Protein AF-0000000077182731 (afdb_homodimer)

Foldseek 3Di:
DPPPPPPPPPPPPPPPPPCPVPVPFAAQAKKKKFFKAWPDDAQVVLPWDADPPRHTIAIGGQQLHGDDDNGQAPADDPPRRTPGVVHGDHHHHNVNVCVVVVVGHIGTDDMDMPPD/DPPPPPPPPPPPPPPPPPCPVPVPFAAQAKKKKFQKAWPDDAQVVLPWDADPPRHTIAIGGQQLHGDDDNGQAPADDPPRRTPGVVHGDHHHHNVNVCVVVVVGHIGTDDMDMPPD

InterPro domains:
  IPR025061 Diedel [PF13164] (27-101)

Radius of gyration: 28.71 Å; Cα contacts (8 Å, |Δi|>4): 460; chains: 2; bounding box: 53×131×78 Å

Organism: Drosophila simulans (NCBI:txid7240)

Solvent-accessible surface area (backbone atoms only — not comparable to full-atom values): 12989 Å² total; per-residue (Å²): 135,83,73,77,76,75,74,72,73,72,72,70,67,72,72,70,72,65,73,65,64,72,72,66,68,55,58,19,62,57,34,35,37,37,32,22,41,62,74,42,84,59,39,63,79,73,54,26,35,80,35,82,92,66,39,24,27,26,21,22,21,31,55,27,42,64,41,28,46,91,41,32,33,66,32,70,46,45,96,80,25,24,60,20,45,88,34,53,49,61,66,56,25,7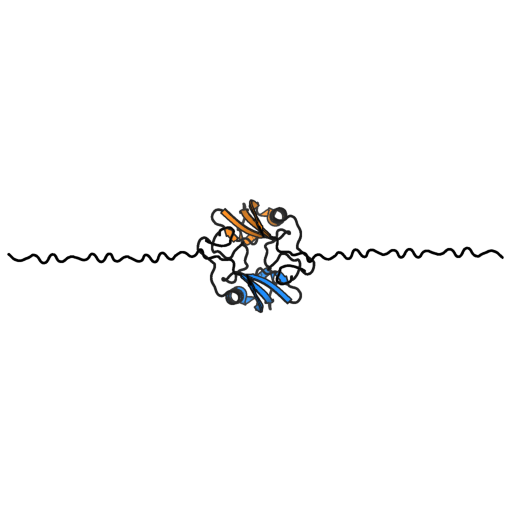3,58,32,30,40,63,76,40,51,90,26,50,63,43,82,73,45,78,43,64,33,73,119,132,84,74,76,76,73,74,75,74,70,73,70,68,73,71,68,71,66,73,65,66,73,70,67,70,55,58,19,61,58,34,35,38,37,33,23,38,62,74,43,86,57,41,64,81,74,56,26,37,78,34,84,91,67,38,25,25,26,21,21,22,30,56,28,43,64,41,29,46,90,40,32,35,66,33,68,47,45,98,80,24,24,60,18,44,88,35,53,49,63,66,59,26,72,56,34,30,42,63,78,41,51,89,27,51,62,43,82,73,45,80,42,65,33,72,120

pLDDT: mean 84.73, std 20.17, range [36.88, 98.88]

Structure (mmCIF, N/CA/C/O backbone):
data_AF-0000000077182731-model_v1
#
loop_
_entity.id
_entity.type
_entity.pdbx_description
1 polymer GD21438
#
loop_
_atom_site.group_PDB
_atom_site.id
_atom_site.type_symbol
_atom_site.label_atom_id
_atom_site.label_alt_id
_atom_site.label_comp_id
_atom_site.label_asym_id
_atom_site.label_entity_id
_atom_site.label_seq_id
_atom_site.pdbx_PDB_ins_code
_atom_site.Cartn_x
_atom_site.Cartn_y
_atom_site.Cartn_z
_atom_site.occupancy
_atom_site.B_iso_or_equiv
_atom_site.auth_seq_id
_atom_site.auth_comp_id
_atom_site.auth_asym_id
_atom_site.auth_atom_id
_atom_site.pdbx_PDB_model_num
ATOM 1 N N . MET A 1 1 ? 34.125 -77.125 -9.688 1 36.88 1 MET A N 1
ATOM 2 C CA . MET A 1 1 ? 32.938 -76.438 -9.148 1 36.88 1 MET A CA 1
ATOM 3 C C . MET A 1 1 ? 33.219 -74.938 -9.062 1 36.88 1 MET A C 1
ATOM 5 O O . MET A 1 1 ? 34.094 -74.5 -8.32 1 36.88 1 MET A O 1
ATOM 9 N N . ALA A 1 2 ? 33.188 -74.25 -10.234 1 48.12 2 ALA A N 1
ATOM 10 C CA . ALA A 1 2 ? 33.312 -72.812 -10.461 1 48.12 2 ALA A CA 1
ATOM 11 C C . ALA A 1 2 ? 32.344 -72 -9.586 1 48.12 2 ALA A C 1
ATOM 13 O O . ALA A 1 2 ? 31.156 -72.312 -9.547 1 48.12 2 ALA A O 1
ATOM 14 N N . SER A 1 3 ? 32.781 -71.625 -8.406 1 49.94 3 SER A N 1
ATOM 15 C CA . SER A 1 3 ? 32.062 -70.75 -7.48 1 49.94 3 SER A CA 1
ATOM 16 C C . SER A 1 3 ? 31.531 -69.5 -8.172 1 49.94 3 SER A C 1
ATOM 18 O O . SER A 1 3 ? 32.312 -68.812 -8.805 1 49.94 3 SER A O 1
ATOM 20 N N . PRO A 1 4 ? 30.234 -69.562 -8.625 1 50.47 4 PRO A N 1
ATOM 21 C CA . PRO A 1 4 ? 29.688 -68.312 -9.188 1 50.47 4 PRO A CA 1
ATOM 22 C C . PRO A 1 4 ? 29.891 -67.125 -8.273 1 50.47 4 PRO A C 1
ATOM 24 O O . PRO A 1 4 ? 29.719 -67.25 -7.055 1 50.47 4 PRO A O 1
ATOM 27 N N . VAL A 1 5 ? 30.969 -66.312 -8.492 1 50.72 5 VAL A N 1
ATOM 28 C CA . VAL A 1 5 ? 31.078 -65 -7.914 1 50.72 5 VAL A CA 1
ATOM 29 C C . VAL A 1 5 ? 29.75 -64.25 -8.008 1 50.72 5 VAL A C 1
ATOM 31 O O . VAL A 1 5 ? 29.25 -64 -9.109 1 50.72 5 VAL A O 1
ATOM 34 N N . VAL A 1 6 ? 28.812 -64.562 -7.141 1 50.22 6 VAL A N 1
ATOM 35 C CA . VAL A 1 6 ? 27.625 -63.75 -6.934 1 50.22 6 VAL A CA 1
ATOM 36 C C . VAL A 1 6 ? 28.031 -62.281 -6.918 1 50.22 6 VAL A C 1
ATOM 38 O O . VAL A 1 6 ? 28.766 -61.812 -6.035 1 50.22 6 VAL A O 1
ATOM 41 N N . SER A 1 7 ? 28.312 -61.688 -8.07 1 46.91 7 SER A N 1
ATOM 42 C CA . SER A 1 7 ? 28.375 -60.219 -8.156 1 46.91 7 SER A CA 1
ATOM 43 C C . SER A 1 7 ? 27.25 -59.562 -7.359 1 46.91 7 SER A C 1
ATOM 45 O O . SER A 1 7 ? 26.062 -59.75 -7.672 1 46.91 7 SER A O 1
ATOM 47 N N . SER A 1 8 ? 27.406 -59.531 -6.02 1 46.03 8 SER A N 1
ATOM 48 C CA . SER A 1 8 ? 26.531 -58.688 -5.211 1 46.03 8 SER A CA 1
ATOM 49 C C . SER A 1 8 ? 26.344 -57.312 -5.859 1 46.03 8 SER A C 1
ATOM 51 O O . SER A 1 8 ? 27.297 -56.531 -5.93 1 46.03 8 SER A O 1
ATOM 53 N N . LEU A 1 9 ? 25.625 -57.25 -6.93 1 45.59 9 LEU A N 1
ATOM 54 C CA . LEU A 1 9 ? 25.141 -55.938 -7.355 1 45.59 9 LEU A CA 1
ATOM 55 C C . LEU A 1 9 ? 24.672 -55.125 -6.156 1 45.59 9 LEU A C 1
ATOM 57 O O . LEU A 1 9 ? 23.656 -55.469 -5.523 1 45.59 9 LEU A O 1
ATOM 61 N N . LEU A 1 10 ? 25.609 -54.656 -5.355 1 44.69 10 LEU A N 1
ATOM 62 C CA . LEU A 1 10 ? 25.25 -53.594 -4.418 1 44.69 10 LEU A CA 1
ATOM 63 C C . LEU A 1 10 ? 24.391 -52.531 -5.102 1 44.69 10 LEU A C 1
ATOM 65 O O . LEU A 1 10 ? 24.859 -51.844 -6 1 44.69 10 LEU A O 1
ATOM 69 N N . LEU A 1 11 ? 23.156 -52.844 -5.297 1 44.88 11 LEU A N 1
ATOM 70 C CA . LEU A 1 11 ? 22.219 -51.781 -5.602 1 44.88 11 LEU A CA 1
ATOM 71 C C . LEU A 1 11 ? 22.484 -50.531 -4.73 1 44.88 11 LEU A C 1
ATOM 73 O O . LEU A 1 11 ? 22.234 -50.562 -3.525 1 44.88 11 LEU A O 1
ATOM 77 N N . VAL A 1 12 ? 23.656 -49.938 -4.93 1 45 12 VAL A N 1
ATOM 78 C CA . VAL A 1 12 ? 23.75 -48.594 -4.383 1 45 12 VAL A CA 1
ATOM 79 C C . VAL A 1 12 ? 22.438 -47.844 -4.629 1 45 12 VAL A C 1
ATOM 81 O O . VAL A 1 12 ? 22.078 -47.562 -5.777 1 45 12 VAL A O 1
ATOM 84 N N . GLY A 1 13 ? 21.422 -48.188 -3.902 1 44.12 13 GLY A N 1
ATOM 85 C CA . GLY A 1 13 ? 20.312 -47.25 -3.893 1 44.12 13 GLY A CA 1
ATOM 86 C C . GLY A 1 13 ? 20.766 -45.812 -3.936 1 44.12 13 GLY A C 1
ATOM 87 O O . GLY A 1 13 ? 21.5 -45.344 -3.053 1 44.12 13 GLY A O 1
ATOM 88 N N . ILE A 1 14 ? 21.141 -45.312 -5.043 1 46.5 14 ILE A N 1
ATOM 89 C CA . ILE A 1 14 ? 21.203 -43.875 -5.168 1 46.5 14 ILE A CA 1
ATOM 90 C C . ILE A 1 14 ? 20.109 -43.219 -4.328 1 46.5 14 ILE A C 1
ATOM 92 O O . ILE A 1 14 ? 18.922 -43.375 -4.625 1 46.5 14 ILE A O 1
ATOM 96 N N . PHE A 1 15 ? 20.234 -43.281 -2.984 1 46.94 15 PHE A N 1
ATOM 97 C CA . PHE A 1 15 ? 19.453 -42.312 -2.234 1 46.94 15 PHE A CA 1
ATOM 98 C C . PHE A 1 15 ? 19.359 -41 -2.996 1 46.94 15 PHE A C 1
ATOM 100 O O . PHE A 1 15 ? 20.344 -40.25 -3.074 1 46.94 15 PHE A O 1
ATOM 107 N N . SER A 1 16 ? 18.734 -40.969 -4.105 1 46.75 16 SER A N 1
ATOM 108 C CA . SER A 1 16 ? 18.312 -39.656 -4.562 1 46.75 16 SER A CA 1
ATOM 109 C C . SER A 1 16 ? 17.984 -38.75 -3.387 1 46.75 16 SER A C 1
ATOM 111 O O . SER A 1 16 ? 16.984 -38.938 -2.701 1 46.75 16 SER A O 1
ATOM 113 N N . LEU A 1 17 ? 18.922 -38.312 -2.6 1 44.94 17 LEU A N 1
ATOM 114 C CA . LEU A 1 17 ? 18.672 -37.125 -1.812 1 44.94 17 LEU A CA 1
ATOM 115 C C . LEU A 1 17 ? 17.703 -36.188 -2.529 1 44.94 17 LEU A C 1
ATOM 117 O O . LEU A 1 17 ? 18.094 -35.469 -3.467 1 44.94 17 LEU A O 1
ATOM 121 N N . ALA A 1 18 ? 16.531 -36.688 -2.844 1 46.25 18 ALA A N 1
ATOM 122 C CA . ALA A 1 18 ? 15.547 -35.656 -3.094 1 46.25 18 ALA A CA 1
ATOM 123 C C . ALA A 1 18 ? 15.82 -34.406 -2.244 1 46.25 18 ALA A C 1
ATOM 125 O O . ALA A 1 18 ? 15.844 -34.5 -1.014 1 46.25 18 ALA A O 1
ATOM 126 N N . PHE A 1 19 ? 16.75 -33.562 -2.652 1 45.12 19 PHE A N 1
ATOM 127 C CA . PHE A 1 19 ? 16.703 -32.219 -2.113 1 45.12 19 PHE A CA 1
ATOM 128 C C . PHE A 1 19 ? 15.297 -31.844 -1.683 1 45.12 19 PHE A C 1
ATOM 130 O O . PHE A 1 19 ? 14.484 -31.406 -2.506 1 45.12 19 PHE A O 1
ATOM 137 N N . VAL A 1 20 ? 14.742 -32.625 -0.767 1 46.47 20 VAL A N 1
ATOM 138 C CA . VAL A 1 20 ? 13.664 -31.938 -0.079 1 46.47 20 VAL A CA 1
ATOM 139 C C . VAL A 1 20 ? 14.055 -30.469 0.11 1 46.47 20 VAL A C 1
ATOM 141 O O . VAL A 1 20 ? 14.922 -30.141 0.924 1 46.47 20 VAL A O 1
ATOM 144 N N . GLN A 1 21 ? 14.195 -29.641 -0.886 1 45.34 21 GLN A N 1
ATOM 145 C CA . GLN A 1 21 ? 14.086 -28.219 -0.554 1 45.34 21 GLN A CA 1
ATOM 146 C C . GLN A 1 21 ? 13.234 -28.016 0.694 1 45.34 21 GLN A C 1
ATOM 148 O O . GLN A 1 21 ? 12.023 -28.281 0.678 1 45.34 21 GLN A O 1
ATOM 153 N N . VAL A 1 22 ? 13.648 -28.484 1.834 1 48.19 22 VAL A N 1
ATOM 154 C CA . VAL A 1 22 ? 12.961 -27.922 2.99 1 48.19 22 VAL A CA 1
ATOM 155 C C . VAL A 1 22 ? 12.367 -26.562 2.629 1 48.19 22 VAL A C 1
ATOM 157 O O . VAL A 1 22 ? 13.102 -25.609 2.365 1 48.19 22 VAL A O 1
ATOM 160 N N . ALA A 1 23 ? 11.352 -26.547 1.811 1 51.81 23 ALA A N 1
ATOM 161 C CA . ALA A 1 23 ? 10.586 -25.344 1.488 1 51.81 23 ALA A CA 1
ATOM 162 C C . ALA A 1 23 ? 10.477 -24.422 2.701 1 51.81 23 ALA A C 1
ATOM 164 O O . ALA A 1 23 ? 9.664 -24.672 3.596 1 51.81 23 ALA A O 1
ATOM 165 N N . ARG A 1 24 ? 11.656 -24.125 3.457 1 55.72 24 ARG A N 1
ATOM 166 C CA . ARG A 1 24 ? 11.531 -23.062 4.453 1 55.72 24 ARG A CA 1
ATOM 167 C C . ARG A 1 24 ? 10.469 -22.047 4.043 1 55.72 24 ARG A C 1
ATOM 169 O O . ARG A 1 24 ? 10.438 -21.609 2.896 1 55.72 24 ARG A O 1
ATOM 176 N N . ALA A 1 25 ? 9.336 -22.062 4.695 1 73 25 ALA A N 1
ATOM 177 C CA . ALA A 1 25 ? 8.18 -21.219 4.422 1 73 25 ALA A CA 1
ATOM 178 C C . ALA A 1 25 ? 8.602 -19.75 4.246 1 73 25 ALA A C 1
ATOM 180 O O . ALA A 1 25 ? 8.992 -19.094 5.215 1 73 25 ALA A O 1
ATOM 181 N N . GLU A 1 26 ? 9.109 -19.391 3.096 1 89.56 26 GLU A N 1
ATOM 182 C CA . GLU A 1 26 ? 9.523 -18.016 2.783 1 89.56 26 GLU A CA 1
ATOM 183 C C . GLU A 1 26 ? 8.406 -17.031 3.09 1 89.56 26 GLU A C 1
ATOM 185 O O . GLU A 1 26 ? 7.246 -17.266 2.764 1 89.56 26 GLU A O 1
ATOM 190 N N . CYS A 1 27 ? 8.758 -16.047 3.975 1 96 27 CYS A N 1
ATOM 191 C CA . CYS A 1 27 ? 7.793 -14.984 4.258 1 96 27 CYS A CA 1
ATOM 192 C C . CYS A 1 27 ? 8.086 -13.75 3.416 1 96 27 CYS A C 1
ATOM 194 O O . CYS A 1 27 ? 9.242 -13.352 3.264 1 96 27 CYS A O 1
ATOM 196 N N . CYS A 1 28 ? 7.145 -13.188 2.826 1 96.88 28 CYS A N 1
ATOM 197 C CA . CYS A 1 28 ? 7.258 -12.055 1.909 1 96.88 28 CYS A CA 1
ATOM 198 C C . CYS A 1 28 ? 6.84 -10.758 2.592 1 96.88 28 CYS A C 1
ATOM 200 O O . CYS A 1 28 ? 6.023 -10.008 2.057 1 96.88 28 CYS A O 1
ATOM 202 N N . THR A 1 29 ? 7.469 -10.438 3.752 1 95.38 29 THR A N 1
ATOM 203 C CA . THR A 1 29 ? 7.012 -9.328 4.59 1 95.38 29 THR A CA 1
ATOM 204 C C . THR A 1 29 ? 7.875 -8.094 4.371 1 95.38 29 THR A C 1
ATOM 206 O O . THR A 1 29 ? 7.523 -7 4.816 1 95.38 29 THR A O 1
ATOM 209 N N . SER A 1 30 ? 9.023 -8.305 3.605 1 95.81 30 SER A N 1
ATOM 210 C CA . SER A 1 30 ? 9.93 -7.172 3.412 1 95.81 30 SER A CA 1
ATOM 211 C C . SER A 1 30 ? 9.336 -6.156 2.438 1 95.81 30 SER A C 1
ATOM 213 O O . SER A 1 30 ? 8.703 -6.535 1.448 1 95.81 30 SER A O 1
ATOM 215 N N . ARG A 1 31 ? 9.602 -4.902 2.711 1 97.25 31 ARG A N 1
ATOM 216 C CA . ARG A 1 31 ? 9.211 -3.791 1.852 1 97.25 31 ARG A CA 1
ATOM 217 C C . ARG A 1 31 ? 10.133 -2.594 2.045 1 97.25 31 ARG A C 1
ATOM 219 O O . ARG A 1 31 ? 10.914 -2.551 3 1 97.25 31 ARG A O 1
ATOM 226 N N . GLU A 1 32 ? 10.141 -1.705 1.138 1 97.88 32 GLU A N 1
ATOM 227 C CA . GLU A 1 32 ? 10.883 -0.458 1.252 1 97.88 32 GLU A CA 1
ATOM 228 C C . GLU A 1 32 ? 9.961 0.751 1.179 1 97.88 32 GLU A C 1
ATOM 230 O O . GLU A 1 32 ? 9.102 0.832 0.296 1 97.88 32 GLU A O 1
ATOM 235 N N . LEU A 1 33 ? 10.172 1.608 2.135 1 97 33 LEU A N 1
ATOM 236 C CA . LEU A 1 33 ? 9.57 2.936 2.051 1 97 33 LEU A CA 1
ATOM 237 C C . LEU A 1 33 ? 10.508 3.912 1.348 1 97 33 LEU A C 1
ATOM 239 O O . LEU A 1 33 ? 11.633 4.125 1.793 1 97 33 LEU A O 1
ATOM 243 N N . LEU A 1 34 ? 10 4.488 0.289 1 97.69 34 LEU A N 1
ATOM 244 C CA . LEU A 1 34 ? 10.812 5.43 -0.476 1 97.69 34 LEU A CA 1
ATOM 245 C C . LEU A 1 34 ? 10.328 6.859 -0.272 1 97.69 34 LEU A C 1
ATOM 247 O O . LEU A 1 34 ? 9.125 7.125 -0.345 1 97.69 34 LEU A O 1
ATOM 251 N N . GLU A 1 35 ? 11.227 7.711 0.014 1 96.75 35 GLU A N 1
ATOM 252 C CA . GLU A 1 35 ? 11.039 9.156 -0.105 1 96.75 35 GLU A CA 1
ATOM 253 C C . GLU A 1 35 ? 11.82 9.711 -1.291 1 96.75 35 GLU A C 1
ATOM 255 O O . GLU A 1 35 ? 13.016 9.445 -1.438 1 96.75 35 GLU A O 1
ATOM 260 N N . PHE A 1 36 ? 11.125 10.555 -2.104 1 97.88 36 PHE A N 1
ATOM 261 C CA . PHE A 1 36 ? 11.797 10.938 -3.34 1 97.88 36 PHE A CA 1
ATOM 262 C C . PHE A 1 36 ? 11.188 12.211 -3.91 1 97.88 36 PHE A C 1
ATOM 264 O O . PHE A 1 36 ? 10.133 12.664 -3.463 1 97.88 36 PHE A O 1
ATOM 271 N N . LYS A 1 37 ? 11.867 12.75 -4.836 1 97.75 37 LYS A N 1
ATOM 272 C CA . LYS A 1 37 ? 11.406 13.883 -5.633 1 97.75 37 LYS A CA 1
ATOM 273 C C . LYS A 1 37 ? 11.258 13.492 -7.102 1 97.75 37 LYS A C 1
ATOM 275 O O . LYS A 1 37 ? 11.828 12.5 -7.547 1 97.75 37 LYS A O 1
ATOM 280 N N . MET A 1 38 ? 10.484 14.234 -7.762 1 97.06 38 MET A N 1
ATOM 281 C CA . MET A 1 38 ? 10.258 14.023 -9.188 1 97.06 38 MET A CA 1
ATOM 282 C C . MET A 1 38 ? 10.547 15.297 -9.977 1 97.06 38 MET A C 1
ATOM 284 O O . MET A 1 38 ? 10.211 16.391 -9.539 1 97.06 38 MET A O 1
ATOM 288 N N . ASP A 1 39 ? 11.055 15.148 -11.188 1 97.06 39 ASP A N 1
ATOM 289 C CA . ASP A 1 39 ? 11.289 16.281 -12.086 1 97.06 39 ASP A CA 1
ATOM 290 C C . ASP A 1 39 ? 10.031 16.609 -12.883 1 97.06 39 ASP A C 1
ATOM 292 O O . ASP A 1 39 ? 9.82 17.766 -13.25 1 97.06 39 ASP A O 1
ATOM 296 N N . ARG A 1 40 ? 9.289 15.547 -13.188 1 97 40 ARG A N 1
ATOM 297 C CA . ARG A 1 40 ? 8.094 15.672 -14.008 1 97 40 ARG A CA 1
ATOM 298 C C . ARG A 1 40 ? 6.914 14.938 -13.383 1 97 40 ARG A C 1
ATOM 300 O O . ARG A 1 40 ? 7.09 13.891 -12.758 1 97 40 ARG A O 1
ATOM 307 N N . GLY A 1 41 ? 5.777 15.508 -13.562 1 96.25 41 GLY A N 1
ATOM 308 C CA . GLY A 1 41 ? 4.566 14.852 -13.094 1 96.25 41 GLY A CA 1
ATOM 309 C C . GLY A 1 41 ? 4.34 15.008 -11.602 1 96.25 41 GLY A C 1
ATOM 310 O O . GLY A 1 41 ? 5.039 15.781 -10.938 1 96.25 41 GLY A O 1
ATOM 311 N N . ASP A 1 42 ? 3.283 14.25 -11.086 1 95.81 42 ASP A N 1
ATOM 312 C CA 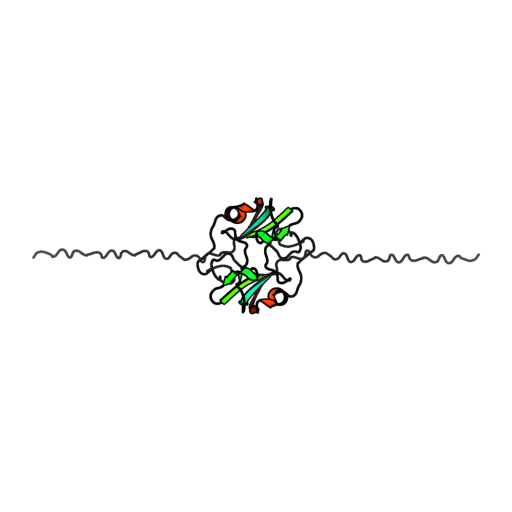. ASP A 1 42 ? 2.973 14.289 -9.656 1 95.81 42 ASP A CA 1
ATOM 313 C C . ASP A 1 42 ? 3.096 12.898 -9.039 1 95.81 42 ASP A C 1
ATOM 315 O O . ASP A 1 42 ? 3.324 11.914 -9.742 1 95.81 42 ASP A O 1
ATOM 319 N N . CYS A 1 43 ? 3.057 12.859 -7.734 1 97.06 43 CYS A N 1
ATOM 320 C CA . CYS A 1 43 ? 3.303 11.625 -7.004 1 97.06 43 CYS A CA 1
ATOM 321 C C . CYS A 1 43 ? 2.312 10.539 -7.422 1 97.06 43 CYS A C 1
ATOM 323 O O . CYS A 1 43 ? 2.672 9.367 -7.504 1 97.06 43 CYS A O 1
ATOM 325 N N . ALA A 1 44 ? 1.067 10.891 -7.695 1 94.62 44 ALA A N 1
ATOM 326 C CA . ALA A 1 44 ? 0.027 9.93 -8.062 1 94.62 44 ALA A CA 1
ATOM 327 C C . ALA A 1 44 ? 0.382 9.203 -9.352 1 94.62 44 ALA A C 1
ATOM 329 O O . ALA A 1 44 ? -0.009 8.047 -9.555 1 94.62 44 ALA A O 1
ATOM 330 N N . ALA A 1 45 ? 1.159 9.844 -10.18 1 95.69 45 ALA A N 1
ATOM 331 C CA . ALA A 1 45 ? 1.515 9.266 -11.469 1 95.69 45 ALA A CA 1
ATOM 332 C C . ALA A 1 45 ? 2.342 7.996 -11.297 1 95.69 45 ALA A C 1
ATOM 334 O O . ALA A 1 45 ? 2.387 7.148 -12.195 1 95.69 45 ALA A O 1
ATOM 335 N N . VAL A 1 46 ? 3.008 7.914 -10.211 1 97.19 46 VAL A N 1
ATOM 336 C CA . VAL A 1 46 ? 3.846 6.742 -9.977 1 97.19 46 VAL A CA 1
ATOM 337 C C . VAL A 1 46 ? 3.309 5.957 -8.781 1 97.19 46 VAL A C 1
ATOM 339 O O . VAL A 1 46 ? 4.062 5.254 -8.102 1 97.19 46 VAL A O 1
ATOM 342 N N . ARG A 1 47 ? 2.039 6.188 -8.398 1 95.88 47 ARG A N 1
ATOM 343 C CA . ARG A 1 47 ? 1.329 5.496 -7.332 1 95.88 47 ARG A CA 1
ATOM 344 C C . ARG A 1 47 ? 1.971 5.781 -5.977 1 95.88 47 ARG A C 1
ATOM 346 O O . ARG A 1 47 ? 2.188 4.863 -5.184 1 95.88 47 ARG A O 1
ATOM 353 N N . ALA A 1 48 ? 2.328 6.969 -5.805 1 97.12 48 ALA A N 1
ATOM 354 C CA . ALA A 1 48 ? 2.869 7.461 -4.543 1 97.12 48 ALA A CA 1
ATOM 355 C C . ALA A 1 48 ? 1.988 8.562 -3.959 1 97.12 48 ALA A C 1
ATOM 357 O O . ALA A 1 48 ? 1.002 8.969 -4.578 1 97.12 48 ALA A O 1
ATOM 358 N N . ILE A 1 49 ? 2.32 8.875 -2.705 1 95.31 49 ILE A N 1
ATOM 359 C CA . ILE A 1 49 ? 1.574 9.938 -2.043 1 95.31 49 ILE A CA 1
ATOM 360 C C . ILE A 1 49 ? 2.496 11.125 -1.779 1 95.31 49 ILE A C 1
ATOM 362 O O . ILE A 1 49 ? 3.719 10.977 -1.753 1 95.31 49 ILE A O 1
ATOM 366 N N . GLU A 1 50 ? 1.827 12.219 -1.608 1 92.94 50 GLU A N 1
ATOM 367 C CA . GLU A 1 50 ? 2.59 13.422 -1.281 1 92.94 50 GLU A CA 1
ATOM 368 C C . GLU A 1 50 ? 3.158 13.344 0.133 1 92.94 50 GLU A C 1
ATOM 370 O O . GLU A 1 50 ? 2.48 12.898 1.058 1 92.94 50 GLU A O 1
ATOM 375 N N . ASN A 1 51 ? 4.363 13.75 0.244 1 88.5 51 ASN A N 1
ATOM 376 C CA . ASN A 1 51 ? 5.055 13.891 1.52 1 88.5 51 ASN A CA 1
ATOM 377 C C . ASN A 1 51 ? 5.633 15.289 1.693 1 88.5 51 ASN A C 1
ATOM 379 O O . ASN A 1 51 ? 6.852 15.477 1.672 1 88.5 51 ASN A O 1
ATOM 383 N N . TYR A 1 52 ? 4.797 16.25 1.841 1 79.06 52 TYR A N 1
ATOM 384 C CA . TYR A 1 52 ? 5.215 17.641 1.946 1 79.06 52 TYR A CA 1
ATOM 385 C C . TYR A 1 52 ? 5.996 17.875 3.232 1 79.06 52 TYR A C 1
ATOM 387 O O . TYR A 1 52 ? 5.598 17.406 4.305 1 79.06 52 TYR A O 1
ATOM 395 N N . PRO A 1 53 ? 7.039 18.547 3.164 1 80.69 53 PRO A N 1
ATOM 396 C CA . PRO A 1 53 ? 7.633 19.234 2.01 1 80.69 53 PRO A CA 1
ATOM 397 C C . PRO A 1 53 ? 8.703 18.391 1.313 1 80.69 53 PRO A C 1
ATOM 399 O O . PRO A 1 53 ? 9.461 18.906 0.491 1 80.69 53 PRO A O 1
ATOM 402 N N . HIS A 1 54 ? 8.828 17.078 1.584 1 81.75 54 HIS A N 1
ATOM 403 C CA . HIS A 1 54 ? 9.953 16.25 1.177 1 81.75 54 HIS A CA 1
ATOM 404 C C . HIS A 1 54 ? 9.703 15.617 -0.189 1 81.75 54 HIS A C 1
ATOM 406 O O . HIS A 1 54 ? 10.562 14.898 -0.711 1 81.75 54 HIS A O 1
ATOM 412 N N . GLY A 1 55 ? 8.578 15.953 -0.842 1 93.81 55 GLY A N 1
ATOM 413 C CA . GLY A 1 55 ? 8.312 15.367 -2.146 1 93.81 55 GLY A CA 1
ATOM 414 C C . GLY A 1 55 ? 7.223 14.305 -2.113 1 93.81 55 GLY A C 1
ATOM 415 O O . GLY A 1 55 ? 6.078 14.594 -1.751 1 93.81 55 GLY A O 1
ATOM 416 N N . CYS A 1 56 ? 7.66 13.031 -2.479 1 96.81 56 CYS A N 1
ATOM 417 C CA . CYS A 1 56 ? 6.719 11.922 -2.562 1 96.81 56 CYS A CA 1
ATOM 418 C C . CYS A 1 56 ? 7.164 10.758 -1.685 1 96.81 56 CYS A C 1
ATOM 420 O O . CYS A 1 56 ? 8.344 10.648 -1.337 1 96.81 56 CYS A O 1
ATOM 422 N N . GLU A 1 57 ? 6.25 9.906 -1.302 1 96.88 57 GLU A N 1
ATOM 423 C CA . GLU A 1 57 ? 6.535 8.688 -0.551 1 96.88 57 GLU A CA 1
ATOM 424 C C . GLU A 1 57 ? 5.73 7.508 -1.088 1 96.88 57 GLU A C 1
ATOM 426 O O . GLU A 1 57 ? 4.582 7.672 -1.505 1 96.88 57 GLU A O 1
ATOM 431 N N . VAL A 1 58 ? 6.355 6.344 -1.057 1 97.94 58 VAL A N 1
ATOM 432 C CA . VAL A 1 58 ? 5.648 5.129 -1.448 1 97.94 58 VAL A CA 1
ATOM 433 C C . VAL A 1 58 ? 6.332 3.912 -0.825 1 97.94 58 VAL A C 1
ATOM 435 O O . VAL A 1 58 ? 7.559 3.869 -0.715 1 97.94 58 VAL A O 1
ATOM 438 N N . THR A 1 59 ? 5.508 2.949 -0.372 1 98 59 THR A N 1
ATOM 439 C CA . THR A 1 59 ? 6.02 1.641 0.021 1 98 59 THR A CA 1
ATOM 440 C C . THR A 1 59 ? 6.008 0.679 -1.164 1 98 59 THR A C 1
ATOM 442 O O . THR A 1 59 ? 4.992 0.531 -1.844 1 98 59 THR A O 1
ATOM 445 N N . ILE A 1 60 ? 7.137 0.037 -1.358 1 98.62 60 ILE A N 1
ATOM 446 C CA . ILE A 1 60 ? 7.219 -0.806 -2.545 1 98.62 60 ILE A CA 1
ATOM 447 C C . ILE A 1 60 ? 7.664 -2.213 -2.148 1 98.62 60 ILE A C 1
ATOM 449 O O . ILE A 1 60 ? 8.234 -2.41 -1.072 1 98.62 60 ILE A O 1
ATOM 453 N N . CYS A 1 61 ? 7.359 -3.105 -3.062 1 98.31 61 CYS A N 1
ATOM 454 C CA . CYS A 1 61 ? 7.93 -4.445 -3.014 1 98.31 61 CYS A CA 1
ATOM 455 C C . CYS A 1 61 ? 9.203 -4.531 -3.854 1 98.31 61 CYS A C 1
ATOM 457 O O . CYS A 1 61 ? 9.648 -3.527 -4.414 1 98.31 61 CYS A O 1
ATOM 459 N N . ALA A 1 62 ? 9.797 -5.723 -3.883 1 98.44 62 ALA A N 1
ATOM 460 C CA . ALA A 1 62 ? 11.109 -5.914 -4.488 1 98.44 62 ALA A CA 1
ATOM 461 C C . ALA A 1 62 ? 11.07 -5.633 -5.988 1 98.44 62 ALA A C 1
ATOM 463 O O . ALA A 1 62 ? 12.086 -5.266 -6.582 1 98.44 62 ALA A O 1
ATOM 464 N N . ASP A 1 63 ? 9.945 -5.723 -6.598 1 98.25 63 ASP A N 1
ATOM 465 C CA . ASP A 1 63 ? 9.836 -5.516 -8.039 1 98.25 63 ASP A CA 1
ATOM 466 C C . ASP A 1 63 ? 9.719 -4.031 -8.375 1 98.25 63 ASP A C 1
ATOM 468 O O . ASP A 1 63 ? 9.516 -3.666 -9.531 1 98.25 63 ASP A O 1
ATOM 472 N N . GLY A 1 64 ? 9.727 -3.215 -7.316 1 98.69 64 GLY A N 1
ATOM 473 C CA . GLY A 1 64 ? 9.719 -1.774 -7.512 1 98.69 64 GLY A CA 1
ATOM 474 C C . GLY A 1 64 ? 8.32 -1.204 -7.676 1 98.69 64 GLY A C 1
ATOM 475 O O . GLY A 1 64 ? 8.156 -0.062 -8.109 1 98.69 64 GLY A O 1
ATOM 476 N N . VAL A 1 65 ? 7.312 -2.025 -7.434 1 98.12 65 VAL A N 1
ATOM 477 C CA . VAL A 1 65 ? 5.926 -1.597 -7.578 1 98.12 65 VAL A CA 1
ATOM 478 C C . VAL A 1 65 ? 5.316 -1.349 -6.199 1 98.12 65 VAL A C 1
ATOM 480 O O . VAL A 1 65 ? 5.656 -2.031 -5.23 1 98.12 65 VAL A O 1
ATOM 483 N N . ALA A 1 66 ? 4.469 -0.365 -6.152 1 98.44 66 ALA A N 1
ATOM 484 C CA . ALA A 1 66 ? 3.787 -0.049 -4.898 1 98.44 66 ALA A CA 1
ATOM 485 C C . ALA A 1 66 ? 3.133 -1.291 -4.301 1 98.44 66 ALA A C 1
ATOM 487 O O . ALA A 1 66 ? 2.521 -2.084 -5.02 1 98.44 66 ALA A O 1
ATOM 488 N N . GLN A 1 67 ? 3.283 -1.455 -2.977 1 98 67 GLN A N 1
ATOM 489 C CA . GLN A 1 67 ? 2.627 -2.557 -2.279 1 98 67 GLN A CA 1
ATOM 490 C C . GLN A 1 67 ? 1.139 -2.277 -2.088 1 98 67 GLN A C 1
ATOM 492 O O . GLN A 1 67 ? 0.762 -1.39 -1.32 1 98 67 GLN A O 1
ATOM 497 N N . LEU A 1 68 ? 0.32 -3.096 -2.732 1 96.69 68 LEU A N 1
ATOM 498 C CA . LEU A 1 68 ? -1.116 -2.855 -2.648 1 96.69 68 LEU A CA 1
ATOM 499 C C . LEU A 1 68 ? -1.801 -3.938 -1.821 1 96.69 68 LEU A C 1
ATOM 501 O O . LEU A 1 68 ? -2.846 -3.693 -1.215 1 96.69 68 LEU A O 1
ATOM 505 N N . GLY A 1 69 ? -1.242 -5.164 -1.803 1 95.38 69 GLY A N 1
ATOM 506 C CA . GLY A 1 69 ? -1.722 -6.219 -0.921 1 95.38 69 GLY A CA 1
ATOM 507 C C . GLY A 1 69 ? -1.104 -6.164 0.462 1 95.38 69 GLY A C 1
ATOM 508 O O . GLY A 1 69 ? -0.388 -5.215 0.793 1 95.38 69 GLY A O 1
ATOM 509 N N . ALA A 1 70 ? -1.358 -7.18 1.219 1 93.31 70 ALA A N 1
ATOM 510 C CA . ALA A 1 70 ? -0.852 -7.199 2.588 1 93.31 70 ALA A CA 1
ATOM 511 C C . ALA A 1 70 ? 0.645 -7.5 2.615 1 93.31 70 ALA A C 1
ATOM 513 O O . ALA A 1 70 ? 1.36 -7.039 3.508 1 93.31 70 ALA A O 1
ATOM 514 N N . TYR A 1 71 ? 1.056 -8.266 1.647 1 95.56 71 TYR A N 1
ATOM 515 C CA . TYR A 1 71 ? 2.447 -8.695 1.595 1 95.56 71 TYR A CA 1
ATOM 516 C C . TYR A 1 71 ? 2.977 -8.656 0.166 1 95.56 71 TYR A C 1
ATOM 518 O O . TYR A 1 71 ? 2.232 -8.359 -0.771 1 95.56 71 TYR A O 1
ATOM 526 N N . CYS A 1 72 ? 4.207 -8.891 0.039 1 97.25 72 CYS A N 1
ATOM 527 C CA . CYS A 1 72 ? 4.863 -8.828 -1.262 1 97.25 72 CYS A CA 1
ATOM 528 C C . CYS A 1 72 ? 5.027 -10.219 -1.857 1 97.25 72 CYS A C 1
ATOM 530 O O . CYS A 1 72 ? 6.109 -10.57 -2.332 1 97.25 72 CYS A O 1
ATOM 532 N N . GLY A 1 73 ? 3.953 -10.977 -1.752 1 95.75 73 GLY A N 1
ATOM 533 C CA . GLY A 1 73 ? 3.891 -12.273 -2.412 1 95.75 73 GLY A CA 1
ATOM 534 C C . GLY A 1 73 ? 3.445 -12.18 -3.859 1 95.75 73 GLY A C 1
ATOM 535 O O . GLY A 1 73 ? 2.76 -11.234 -4.246 1 95.75 73 GLY A O 1
ATOM 536 N N . LYS A 1 74 ? 3.842 -13.164 -4.629 1 94.25 74 LYS A N 1
ATOM 537 C CA . LYS A 1 74 ? 3.332 -13.242 -5.996 1 94.25 74 LYS A CA 1
ATOM 538 C C . LYS A 1 74 ? 1.841 -13.57 -6.008 1 94.25 74 LYS A C 1
ATOM 540 O O . LYS A 1 74 ? 1.116 -13.141 -6.91 1 94.25 74 LYS A O 1
ATOM 545 N N . GLY A 1 75 ? 1.469 -14.281 -5.004 1 91.06 75 GLY A N 1
ATOM 546 C CA . GLY A 1 75 ? 0.086 -14.641 -4.734 1 91.06 75 GLY A CA 1
ATOM 547 C C . GLY A 1 75 ? -0.273 -14.57 -3.262 1 91.06 75 GLY A C 1
ATOM 548 O O . GLY A 1 75 ? 0.506 -14.07 -2.449 1 91.06 75 GLY A O 1
ATOM 549 N N . PRO A 1 76 ? -1.511 -15.039 -2.953 1 89.12 76 PRO A N 1
ATOM 550 C CA . PRO A 1 76 ? -1.94 -14.984 -1.554 1 89.12 76 PRO A CA 1
ATOM 551 C C . PRO A 1 76 ? -0.962 -15.68 -0.611 1 89.12 76 PRO A C 1
ATOM 553 O O . PRO A 1 76 ? -0.345 -16.688 -0.986 1 89.12 76 PRO A O 1
ATOM 556 N N . CYS A 1 77 ? -0.901 -15.133 0.522 1 91.44 77 CYS A N 1
ATOM 557 C CA . CYS A 1 77 ? -0.087 -15.664 1.611 1 91.44 77 CYS A CA 1
ATOM 558 C C . CYS A 1 77 ? -0.958 -16.078 2.791 1 91.44 77 CYS A C 1
ATOM 560 O O . CYS A 1 77 ? -2.162 -15.812 2.801 1 91.44 77 CYS A O 1
ATOM 562 N N . ASN A 1 78 ? -0.37 -16.75 3.631 1 89.69 78 ASN A N 1
ATOM 563 C CA . ASN A 1 78 ? -1.068 -16.922 4.902 1 89.69 78 ASN A CA 1
ATOM 564 C C . ASN A 1 78 ? -1.055 -15.633 5.723 1 89.69 78 ASN A C 1
ATOM 566 O O . ASN A 1 78 ? -0.512 -14.617 5.285 1 89.69 78 ASN A O 1
ATOM 570 N N . ILE A 1 79 ? -1.615 -15.633 6.805 1 86.62 79 ILE A N 1
ATOM 571 C CA . ILE A 1 79 ? -1.88 -14.422 7.562 1 86.62 79 ILE A CA 1
ATOM 572 C C . ILE A 1 79 ? -0.567 -13.844 8.094 1 86.62 79 ILE A C 1
ATOM 574 O O . ILE A 1 79 ? -0.519 -12.695 8.539 1 86.62 79 ILE A O 1
ATOM 578 N N . PHE A 1 80 ? 0.487 -14.617 7.988 1 90.06 80 PHE A N 1
ATOM 579 C CA . PHE A 1 80 ? 1.776 -14.148 8.484 1 90.06 80 PHE A CA 1
ATOM 580 C C . PHE A 1 80 ? 2.662 -13.68 7.336 1 90.06 80 PHE A C 1
ATOM 582 O O . PHE A 1 80 ? 3.83 -13.344 7.543 1 90.06 80 PHE A O 1
ATOM 589 N N . GLY A 1 81 ? 2.09 -13.641 6.117 1 93.69 81 GLY A N 1
ATOM 590 C CA . GLY A 1 81 ? 2.865 -13.242 4.957 1 93.69 81 GLY A CA 1
ATOM 591 C C . GLY A 1 81 ? 3.824 -14.312 4.477 1 93.69 81 GLY A C 1
ATOM 592 O O . GLY A 1 81 ? 4.793 -14.016 3.775 1 93.69 81 GLY A O 1
ATOM 593 N N . CYS A 1 82 ? 3.576 -15.516 4.887 1 95.5 82 CYS A N 1
ATOM 594 C CA . CYS A 1 82 ? 4.422 -16.641 4.52 1 95.5 82 CYS A CA 1
ATOM 595 C C . CYS A 1 82 ? 3.66 -17.625 3.643 1 95.5 82 CYS A C 1
ATOM 597 O O . CYS A 1 82 ? 2.441 -17.531 3.498 1 95.5 82 CYS A O 1
ATOM 599 N N . ASN A 1 83 ? 4.445 -18.547 2.953 1 94.19 83 ASN A N 1
ATOM 600 C CA . ASN A 1 83 ? 3.865 -19.578 2.094 1 94.19 83 ASN A CA 1
ATOM 601 C C . ASN A 1 83 ? 2.945 -18.969 1.038 1 94.19 83 ASN A C 1
ATOM 603 O O . ASN A 1 83 ? 1.811 -19.406 0.868 1 94.19 83 ASN A O 1
ATOM 607 N N . CYS A 1 84 ? 3.475 -18.016 0.485 1 93 84 CYS A N 1
ATOM 608 C CA . CYS A 1 84 ? 2.703 -17.359 -0.571 1 93 84 CYS A CA 1
ATOM 609 C C . CYS A 1 84 ? 2.68 -18.219 -1.831 1 93 84 CYS A C 1
ATOM 611 O O . CYS A 1 84 ? 3.695 -18.812 -2.201 1 93 84 CYS A O 1
ATOM 613 N N . ASP A 1 85 ? 1.617 -18.203 -2.461 1 91.12 85 ASP A N 1
ATOM 614 C CA . ASP A 1 85 ? 1.545 -18.875 -3.752 1 91.12 85 ASP A CA 1
ATOM 615 C C . ASP A 1 85 ? 2.52 -18.266 -4.754 1 91.12 85 ASP A C 1
ATOM 617 O O . ASP A 1 85 ? 2.461 -17.062 -5.027 1 91.12 85 ASP A O 1
ATOM 621 N N . GLY A 1 86 ? 3.441 -19.109 -5.191 1 93.31 86 GLY A N 1
ATOM 622 C CA . GLY A 1 86 ? 4.402 -18.625 -6.172 1 93.31 86 GLY A CA 1
ATOM 623 C C . GLY A 1 86 ? 5.605 -17.938 -5.547 1 93.31 86 GLY A C 1
ATOM 624 O O . GLY A 1 86 ? 6.496 -17.469 -6.254 1 93.31 86 GLY A O 1
ATOM 625 N N . GLY A 1 87 ? 5.605 -17.828 -4.184 1 95.38 87 GLY A N 1
ATOM 626 C CA . GLY A 1 87 ? 6.734 -17.219 -3.498 1 95.38 87 GLY A CA 1
ATOM 627 C C . GLY A 1 87 ? 6.652 -15.703 -3.445 1 95.38 87 GLY A C 1
ATOM 628 O O . GLY A 1 87 ? 5.594 -15.117 -3.693 1 95.38 87 GLY A O 1
ATOM 629 N N . CYS A 1 88 ? 7.773 -15.078 -3.129 1 97.19 88 CYS A N 1
ATOM 630 C CA . CYS A 1 88 ? 7.848 -13.633 -2.959 1 97.19 88 CYS A CA 1
ATOM 631 C C . CYS A 1 88 ? 8.164 -12.945 -4.281 1 97.19 88 CYS A C 1
ATOM 633 O O . CYS A 1 88 ? 8.875 -13.508 -5.121 1 97.19 88 CYS A O 1
ATOM 635 N N . LEU A 1 89 ? 7.691 -11.719 -4.434 1 97.38 89 LEU A N 1
ATOM 636 C CA . LEU A 1 89 ? 8.141 -10.867 -5.527 1 97.38 89 LEU A CA 1
ATOM 637 C C . LEU A 1 89 ? 9.641 -10.609 -5.438 1 97.38 89 LEU A C 1
ATOM 639 O O . LEU A 1 89 ? 10.18 -10.453 -4.34 1 97.38 89 LEU A O 1
ATOM 643 N N . THR A 1 90 ? 10.242 -10.555 -6.602 1 97.75 90 THR A N 1
ATOM 644 C CA . THR A 1 90 ? 11.688 -10.359 -6.629 1 97.75 90 THR A CA 1
ATOM 645 C C . THR A 1 90 ? 12.055 -9.172 -7.512 1 97.75 90 THR A C 1
ATOM 647 O O . THR A 1 90 ? 11.25 -8.727 -8.336 1 97.75 90 THR A O 1
ATOM 650 N N . GLY A 1 91 ? 13.266 -8.609 -7.316 1 98.38 91 GLY A N 1
ATOM 651 C CA . GLY A 1 91 ? 13.805 -7.484 -8.07 1 98.38 91 GLY A CA 1
ATOM 652 C C . GLY A 1 91 ? 14.797 -6.652 -7.273 1 98.38 91 GLY A C 1
ATOM 653 O O . GLY A 1 91 ? 15.32 -7.109 -6.254 1 98.38 91 GLY A O 1
ATOM 654 N N . ASP A 1 92 ? 15.023 -5.473 -7.832 1 98.38 92 ASP A N 1
ATOM 655 C CA . ASP A 1 92 ? 16.062 -4.637 -7.246 1 98.38 92 ASP A CA 1
ATOM 656 C C . ASP A 1 92 ? 15.469 -3.42 -6.547 1 98.38 92 ASP A C 1
ATOM 658 O O . ASP A 1 92 ? 16.047 -2.328 -6.582 1 98.38 92 ASP A O 1
ATOM 662 N N . TRP A 1 93 ? 14.344 -3.559 -5.938 1 98.38 93 TRP A N 1
ATOM 663 C CA . TRP A 1 93 ? 13.711 -2.604 -5.035 1 98.38 93 TRP A CA 1
ATOM 664 C C . TRP A 1 93 ? 13.734 -1.198 -5.625 1 98.38 93 TRP A C 1
ATOM 666 O O . TRP A 1 93 ? 13.156 -0.953 -6.684 1 98.38 93 TRP A O 1
ATOM 676 N N . SER A 1 94 ? 14.312 -0.248 -4.945 1 98.56 94 SER A N 1
ATOM 677 C CA . SER A 1 94 ? 14.305 1.16 -5.328 1 98.56 94 SER A CA 1
ATOM 678 C C . SER A 1 94 ? 14.898 1.359 -6.715 1 98.56 94 SER A C 1
ATOM 680 O O . SER A 1 94 ? 14.477 2.248 -7.457 1 98.56 94 SER A O 1
ATOM 682 N N . GLN A 1 95 ? 15.844 0.458 -7.133 1 98.5 95 GLN A N 1
ATOM 683 C CA . GLN A 1 95 ? 16.406 0.575 -8.477 1 98.5 95 GLN A CA 1
ATOM 684 C C . GLN A 1 95 ? 15.359 0.232 -9.539 1 98.5 95 GLN A C 1
ATOM 686 O O . GLN A 1 95 ? 15.281 0.9 -10.57 1 98.5 95 GLN A O 1
ATOM 691 N N . ASP A 1 96 ? 14.617 -0.78 -9.266 1 98.88 96 ASP A N 1
ATOM 692 C CA . ASP A 1 96 ? 13.555 -1.138 -10.203 1 98.88 96 ASP A CA 1
ATOM 693 C C . ASP A 1 96 ? 12.477 -0.054 -10.25 1 98.88 96 ASP A C 1
ATOM 695 O O . ASP A 1 96 ? 11.914 0.225 -11.312 1 98.88 96 ASP A O 1
ATOM 699 N N . PHE A 1 97 ? 12.18 0.549 -9.102 1 98.88 97 PHE A N 1
ATOM 700 C CA . PHE A 1 97 ? 11.219 1.645 -9.062 1 98.88 97 PHE A CA 1
ATOM 701 C C . PHE A 1 97 ? 11.656 2.783 -9.977 1 98.88 97 PHE A C 1
ATOM 703 O O . PHE A 1 97 ? 10.859 3.289 -10.766 1 98.88 97 PHE A O 1
ATOM 710 N N . VAL A 1 98 ? 12.93 3.193 -9.883 1 98.81 98 VAL A N 1
ATOM 711 C CA . VAL A 1 98 ? 13.461 4.289 -10.695 1 98.81 98 VAL A CA 1
ATOM 712 C C . VAL A 1 98 ? 13.422 3.904 -12.172 1 98.81 98 VAL A C 1
ATOM 714 O O . VAL A 1 98 ? 13.016 4.703 -13.016 1 98.81 98 VAL A O 1
ATOM 717 N N . ARG A 1 99 ? 13.82 2.672 -12.414 1 98.62 99 ARG A N 1
ATOM 718 C CA . ARG A 1 99 ? 13.852 2.215 -13.797 1 98.62 99 ARG A CA 1
ATOM 719 C C . ARG A 1 99 ? 12.453 2.211 -14.406 1 98.62 99 ARG A C 1
ATOM 721 O O . ARG A 1 99 ? 12.258 2.662 -15.539 1 98.62 99 ARG A O 1
ATOM 728 N N . ARG A 1 100 ? 11.484 1.744 -13.672 1 98.12 100 ARG A N 1
ATOM 729 C CA . ARG A 1 100 ? 10.109 1.654 -14.148 1 98.12 100 ARG A CA 1
ATOM 730 C C . ARG A 1 100 ? 9.523 3.039 -14.398 1 98.12 100 ARG A C 1
ATOM 732 O O . ARG A 1 100 ? 8.617 3.197 -15.211 1 98.12 100 ARG A O 1
ATOM 739 N N . ASN A 1 101 ? 10.047 3.996 -13.648 1 98.44 101 ASN A N 1
ATOM 740 C CA . ASN A 1 101 ? 9.484 5.344 -13.703 1 98.44 101 ASN A CA 1
ATOM 741 C C . ASN A 1 101 ? 10.5 6.352 -14.242 1 98.44 101 ASN A C 1
ATOM 743 O O . ASN A 1 101 ? 10.531 7.5 -13.797 1 98.44 101 ASN A O 1
ATOM 747 N N . ARG A 1 102 ? 11.266 5.945 -15.125 1 97.62 102 ARG A N 1
ATOM 748 C CA . ARG A 1 102 ? 12.414 6.719 -15.594 1 97.62 102 ARG A CA 1
ATOM 749 C C . ARG A 1 102 ? 11.961 8.008 -16.266 1 97.62 102 ARG A C 1
ATOM 751 O O . ARG A 1 102 ? 12.688 9.008 -16.266 1 97.62 102 ARG A O 1
ATOM 758 N N . ASP A 1 103 ? 10.742 8.016 -16.781 1 97.94 103 ASP A N 1
ATOM 759 C CA . ASP A 1 103 ? 10.25 9.172 -17.531 1 97.94 103 ASP A CA 1
ATOM 760 C C . ASP A 1 103 ? 9.938 10.336 -16.594 1 97.94 103 ASP A C 1
ATOM 762 O O . ASP A 1 103 ? 9.758 11.469 -17.047 1 97.94 103 ASP A O 1
ATOM 766 N N . TYR A 1 104 ? 9.961 10.062 -15.344 1 98.19 104 TYR A N 1
ATOM 767 C CA . TYR A 1 104 ? 9.516 11.078 -14.398 1 98.19 104 TYR A CA 1
ATOM 768 C C . TYR A 1 104 ? 10.711 11.734 -13.703 1 98.19 104 TYR A C 1
ATOM 770 O O . TYR A 1 104 ? 10.539 12.672 -12.922 1 98.19 104 TYR A O 1
ATOM 778 N N . GLY A 1 105 ? 12 11.289 -13.969 1 97.88 105 GLY A N 1
ATOM 779 C CA . GLY A 1 105 ? 13.18 11.891 -13.367 1 97.88 105 GLY A CA 1
ATOM 780 C C . GLY A 1 105 ? 13.203 11.766 -11.852 1 97.88 105 GLY A C 1
ATOM 781 O O . GLY A 1 105 ? 13.414 12.75 -11.141 1 97.88 105 GLY A O 1
ATOM 782 N N . ILE A 1 106 ? 13.062 10.562 -11.367 1 98.19 106 ILE A N 1
ATOM 783 C CA . ILE A 1 106 ? 12.961 10.281 -9.938 1 98.19 106 ILE A CA 1
ATOM 784 C C . ILE A 1 106 ? 14.336 10.445 -9.281 1 98.19 106 ILE A C 1
ATOM 786 O O . ILE A 1 106 ? 15.336 9.922 -9.789 1 98.19 106 ILE A O 1
ATOM 790 N N . GLN A 1 107 ? 14.398 11.195 -8.211 1 97.94 107 GLN A N 1
ATOM 791 C CA . GLN A 1 107 ? 15.57 11.305 -7.348 1 97.94 107 GLN A CA 1
ATOM 792 C C . GLN A 1 107 ? 15.258 10.789 -5.941 1 97.94 107 GLN A C 1
ATOM 794 O O . GLN A 1 107 ? 14.523 11.43 -5.188 1 97.94 107 GLN A O 1
ATOM 799 N N . ILE A 1 108 ? 15.891 9.695 -5.582 1 98 108 ILE A N 1
ATOM 800 C CA . ILE A 1 108 ? 15.633 9.102 -4.277 1 98 108 ILE A CA 1
ATOM 801 C C . ILE A 1 108 ? 16.312 9.922 -3.188 1 98 108 ILE A C 1
ATOM 803 O O . ILE A 1 108 ? 17.516 10.227 -3.285 1 98 108 ILE A O 1
ATOM 807 N N . ILE A 1 109 ? 15.562 10.25 -2.18 1 97.38 109 ILE A N 1
ATOM 808 C CA . ILE A 1 109 ? 16.078 11 -1.04 1 97.38 109 ILE A CA 1
ATOM 809 C C . ILE A 1 109 ? 16.438 10.039 0.094 1 97.38 109 ILE A C 1
ATOM 811 O O . ILE A 1 109 ? 17.484 10.188 0.727 1 97.38 109 ILE A O 1
ATOM 815 N N . LYS A 1 110 ? 15.594 9.102 0.38 1 96.25 110 LYS A N 1
ATOM 816 C CA . LYS A 1 110 ? 15.789 8.188 1.502 1 96.25 110 LYS A CA 1
ATOM 817 C C . LYS A 1 110 ? 15.109 6.848 1.243 1 96.25 110 LYS A C 1
ATOM 819 O O . LYS A 1 110 ? 13.992 6.805 0.715 1 96.25 110 LYS A O 1
ATOM 824 N N . VAL A 1 111 ? 15.734 5.789 1.58 1 96.88 111 VAL A N 1
ATOM 825 C CA . VAL A 1 111 ? 15.188 4.434 1.552 1 96.88 111 VAL A CA 1
ATOM 826 C C . VAL A 1 111 ? 15.148 3.863 2.967 1 96.88 111 VAL A C 1
ATOM 828 O O . VAL A 1 111 ? 16.156 3.889 3.684 1 96.88 111 VAL A O 1
ATOM 831 N N . THR A 1 112 ? 14.008 3.396 3.35 1 94.81 112 THR A N 1
ATOM 832 C CA . THR A 1 112 ? 13.867 2.709 4.629 1 94.81 112 THR A CA 1
ATOM 833 C C . THR A 1 112 ? 13.391 1.275 4.426 1 94.81 112 THR A C 1
ATOM 835 O O . THR A 1 112 ? 12.312 1.048 3.867 1 94.81 112 THR A O 1
ATOM 838 N N . ARG A 1 113 ? 14.086 0.334 4.824 1 93.56 113 ARG A N 1
ATOM 839 C CA . ARG A 1 113 ? 13.703 -1.069 4.715 1 93.56 113 ARG A CA 1
ATOM 840 C C . ARG A 1 113 ? 12.906 -1.515 5.938 1 93.56 113 ARG A C 1
ATOM 842 O O . ARG A 1 113 ? 13.258 -1.178 7.07 1 93.56 113 ARG A O 1
ATOM 849 N N . MET A 1 114 ? 11.766 -2.199 5.637 1 87.31 114 MET A N 1
ATOM 850 C CA . MET A 1 114 ? 10.891 -2.717 6.684 1 87.31 114 MET A CA 1
ATOM 851 C C . MET A 1 114 ? 10.664 -4.215 6.512 1 87.31 114 MET A C 1
ATOM 853 O O . MET A 1 114 ? 10.492 -4.691 5.387 1 87.31 114 MET A O 1
ATOM 857 N N . PRO A 1 115 ? 10.398 -5.082 7.484 1 74.88 115 PRO A N 1
ATOM 858 C CA . PRO A 1 115 ? 10.641 -4.668 8.867 1 74.88 115 PRO A CA 1
ATOM 859 C C . PRO A 1 115 ? 12.102 -4.316 9.133 1 74.88 115 PRO A C 1
ATOM 861 O O . PRO A 1 115 ? 12.984 -4.711 8.359 1 74.88 115 PRO A O 1
ATOM 864 N N . LEU A 1 116 ? 12.109 -3.449 10.102 1 54.72 116 LEU A N 1
ATOM 865 C CA . LEU A 1 116 ? 13.453 -3.012 10.445 1 54.72 116 LEU A CA 1
ATOM 866 C C . LEU A 1 116 ? 14.312 -4.191 10.891 1 54.72 116 LEU A C 1
ATOM 868 O O . LEU A 1 116 ? 13.805 -5.152 11.477 1 54.72 116 LEU A O 1
ATOM 872 N N . MET B 1 1 ? -16.453 55.469 60.781 1 37.88 1 MET B N 1
ATOM 873 C CA . MET B 1 1 ? -15.398 54.844 59.969 1 37.88 1 MET B CA 1
ATOM 874 C C . MET B 1 1 ? -15.891 53.594 59.281 1 37.88 1 MET B C 1
ATOM 876 O O . MET B 1 1 ? -16.281 52.625 59.969 1 37.88 1 MET B O 1
ATOM 880 N N . ALA B 1 2 ? -16.609 53.75 58.156 1 48.53 2 ALA B N 1
ATOM 881 C CA . ALA B 1 2 ? -17.125 52.75 57.219 1 48.53 2 ALA B CA 1
ATOM 882 C C . ALA B 1 2 ? -16.016 51.781 56.812 1 48.53 2 ALA B C 1
ATOM 884 O O . ALA B 1 2 ? -14.938 52.188 56.406 1 48.53 2 ALA B O 1
ATOM 885 N N . SER B 1 3 ? -15.891 50.656 57.531 1 50.31 3 SER B N 1
ATOM 886 C CA . SER B 1 3 ? -14.992 49.562 57.219 1 50.31 3 SER B CA 1
ATOM 887 C C . SER B 1 3 ? -15.164 49.094 55.781 1 50.31 3 SER B C 1
ATOM 889 O O . SER B 1 3 ? -16.281 48.781 55.344 1 50.31 3 SER B O 1
ATOM 891 N N . PRO B 1 4 ? -14.289 49.656 54.844 1 50.25 4 PRO B N 1
ATOM 892 C CA . PRO B 1 4 ? -14.375 49.156 53.469 1 50.25 4 PRO B CA 1
ATOM 893 C C . PRO B 1 4 ? -14.32 47.625 53.406 1 50.25 4 PRO B C 1
ATOM 895 O O . PRO B 1 4 ? -13.508 47 54.094 1 50.25 4 PRO B O 1
ATOM 898 N N . VAL B 1 5 ? -15.477 46.906 53.438 1 51.19 5 VAL B N 1
ATOM 899 C CA . VAL B 1 5 ? -15.555 45.5 53 1 51.19 5 VAL B CA 1
ATOM 900 C C . VAL B 1 5 ? -14.703 45.312 51.75 1 51.19 5 VAL B C 1
ATOM 902 O O . VAL B 1 5 ? -15.008 45.875 50.688 1 51.19 5 VAL B O 1
ATOM 905 N N . VAL B 1 6 ? -13.383 45.375 51.875 1 49.19 6 VAL B N 1
ATOM 906 C CA . VAL B 1 6 ? -12.547 44.906 50.781 1 49.19 6 VAL B CA 1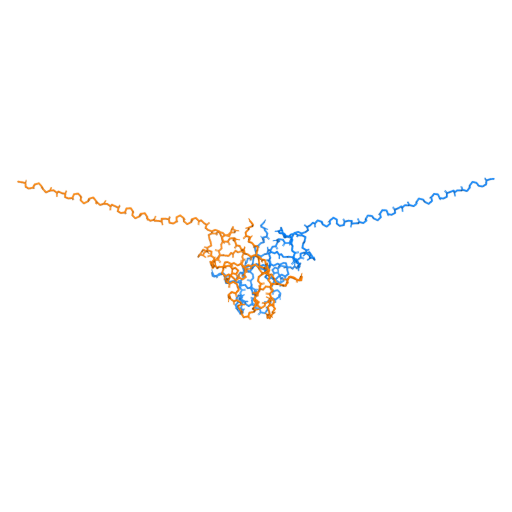
ATOM 907 C C . VAL B 1 6 ? -13.125 43.625 50.188 1 49.19 6 VAL B C 1
ATOM 909 O O . VAL B 1 6 ? -13.258 42.625 50.906 1 49.19 6 VAL B O 1
ATOM 912 N N . SER B 1 7 ? -14.094 43.688 49.281 1 46.53 7 SER B N 1
ATOM 913 C CA . SER B 1 7 ? -14.469 42.625 48.406 1 46.53 7 SER B CA 1
ATOM 914 C C . SER B 1 7 ? -13.25 41.844 47.906 1 46.53 7 SER B C 1
ATOM 916 O O . SER B 1 7 ? -12.391 42.375 47.219 1 46.53 7 SER B O 1
ATOM 918 N N . SER B 1 8 ? -12.68 40.969 48.781 1 45.88 8 SER B N 1
ATOM 919 C CA . SER B 1 8 ? -11.719 40 48.312 1 45.88 8 SER B CA 1
ATOM 920 C C . SER B 1 8 ? -12.172 39.375 46.969 1 45.88 8 SER B C 1
ATOM 922 O O . SER B 1 8 ? -13.141 38.625 46.938 1 45.88 8 SER B O 1
ATOM 924 N N . LEU B 1 9 ? -12.141 40.125 45.906 1 45.09 9 LEU B N 1
ATOM 925 C CA . LEU B 1 9 ? -12.219 39.5 44.594 1 45.09 9 LEU B CA 1
ATOM 926 C C . LEU B 1 9 ? -11.367 38.219 44.562 1 45.09 9 LEU B C 1
ATOM 928 O O . LEU B 1 9 ? -10.141 38.281 44.688 1 45.09 9 LEU B O 1
ATOM 932 N N . LEU B 1 10 ? -11.844 37.156 45.219 1 45.09 10 LEU B N 1
ATOM 933 C CA . LEU B 1 10 ? -11.281 35.844 44.938 1 45.09 10 LEU B CA 1
ATOM 934 C C . LEU B 1 10 ? -11.07 35.656 43.438 1 45.09 10 LEU B C 1
ATOM 936 O O . LEU B 1 10 ? -12.031 35.656 42.656 1 45.09 10 LEU B O 1
ATOM 940 N N . LEU B 1 11 ? -10.016 36.219 42.938 1 44.69 11 LEU B N 1
ATOM 941 C CA . LEU B 1 11 ? -9.562 35.812 41.625 1 44.69 11 LEU B CA 1
ATOM 942 C C . LEU B 1 11 ? -9.656 34.281 41.469 1 44.69 11 LEU B C 1
ATOM 944 O O . LEU B 1 11 ? -8.891 33.531 42.094 1 44.69 11 LEU B O 1
ATOM 948 N N . VAL B 1 12 ? -10.898 33.75 41.5 1 45.47 12 VAL B N 1
ATOM 949 C CA . VAL B 1 12 ? -11 32.406 40.969 1 45.47 12 VAL B CA 1
ATOM 950 C C . VAL B 1 12 ? -10.117 32.25 39.719 1 45.47 12 VAL B C 1
ATOM 952 O O . VAL B 1 12 ? -10.367 32.875 38.688 1 45.47 12 VAL B O 1
ATOM 955 N N . GLY B 1 13 ? -8.844 32.188 39.969 1 44.31 13 GLY B N 1
ATOM 956 C CA . GLY B 1 13 ? -8.07 31.672 38.844 1 44.31 13 GLY B CA 1
ATOM 957 C C . GLY B 1 13 ? -8.789 30.578 38.062 1 44.31 13 GLY B C 1
ATOM 958 O O . GLY B 1 13 ? -9.109 29.531 38.625 1 44.31 13 GLY B O 1
ATOM 959 N N . ILE B 1 14 ? -9.711 30.906 37.25 1 45.78 14 ILE B N 1
ATOM 960 C CA . ILE B 1 14 ? -10.125 29.922 36.25 1 45.78 14 ILE B CA 1
ATOM 961 C C . ILE B 1 14 ? -8.914 29.109 35.812 1 45.78 14 ILE B C 1
ATOM 963 O O . ILE B 1 14 ? -7.996 29.625 35.188 1 45.78 14 ILE B O 1
ATOM 967 N N . PHE B 1 15 ? -8.359 28.25 36.719 1 47.31 15 PHE B N 1
ATOM 968 C CA . PHE B 1 15 ? -7.547 27.188 36.125 1 47.31 15 PHE B CA 1
ATOM 969 C C . PHE B 1 15 ? -8.125 26.734 34.812 1 47.31 15 PHE B C 1
ATOM 971 O O . PHE B 1 15 ? -9.148 26.047 34.781 1 47.31 15 PHE B O 1
ATOM 978 N N . SER B 1 16 ? -8.148 27.578 33.844 1 46.66 16 SER B N 1
ATOM 979 C CA . SER B 1 16 ? -8.305 27 32.531 1 46.66 16 SER B CA 1
ATOM 980 C C . SER B 1 16 ? -7.621 25.641 32.438 1 46.66 16 SER B C 1
ATOM 982 O O . SER B 1 16 ? -6.391 25.547 32.469 1 46.66 16 SER B O 1
ATOM 984 N N . LEU B 1 17 ? -8.102 24.609 33.094 1 45.09 17 LEU B N 1
ATOM 985 C CA . LEU B 1 17 ? -7.742 23.281 32.625 1 45.09 17 LEU B CA 1
ATOM 986 C C . LEU B 1 17 ? -7.441 23.281 31.141 1 45.09 17 LEU B C 1
ATOM 988 O O . LEU B 1 17 ? -8.359 23.312 30.312 1 45.09 17 LEU B O 1
ATOM 992 N N . ALA B 1 18 ? -6.488 24.094 30.75 1 46.12 18 ALA B N 1
ATOM 993 C CA . ALA B 1 18 ? -5.965 23.703 29.438 1 46.12 18 ALA B CA 1
ATOM 994 C C . ALA B 1 18 ? -6.035 22.203 29.25 1 46.12 18 ALA B C 1
ATOM 996 O O . ALA B 1 18 ? -5.41 21.438 30 1 46.12 18 ALA B O 1
ATOM 997 N N . PHE B 1 19 ? -7.195 21.625 28.953 1 44.19 19 PHE B N 1
ATOM 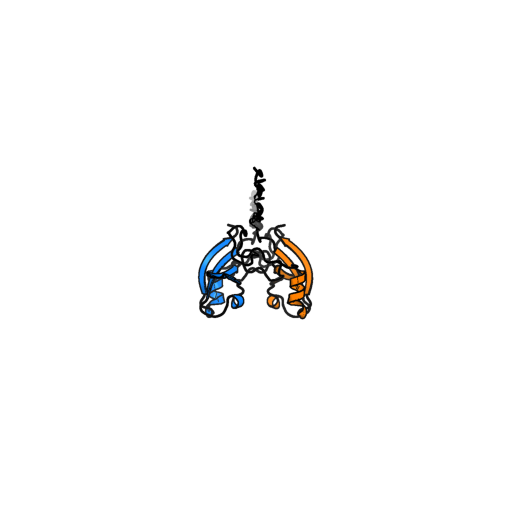998 C CA . PHE B 1 19 ? -7.176 20.297 28.344 1 44.19 19 PHE B CA 1
ATOM 999 C C . PHE B 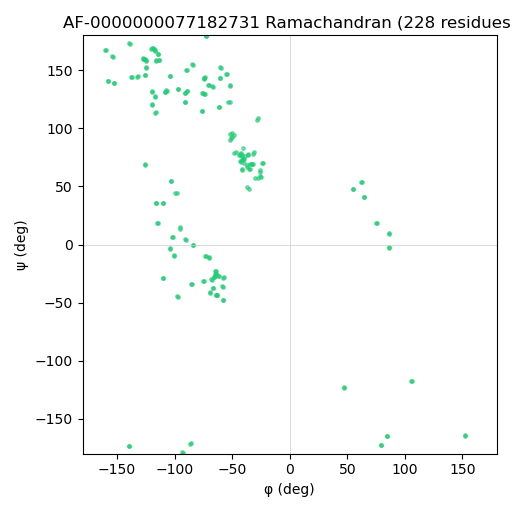1 19 ? -5.863 20.062 27.609 1 44.19 19 PHE B C 1
ATOM 1001 O O . PHE B 1 19 ? -5.707 20.453 26.453 1 44.19 19 PHE B O 1
ATOM 1008 N N . VAL B 1 20 ? -4.75 20.172 28.359 1 46.69 20 VAL B N 1
ATOM 1009 C CA . VAL B 1 20 ? -3.65 19.453 27.734 1 46.69 20 VAL B CA 1
ATOM 1010 C C . VAL B 1 20 ? -4.18 18.172 27.094 1 46.69 20 VAL B C 1
ATOM 1012 O O . VAL B 1 20 ? -4.582 17.234 27.797 1 46.69 20 VAL B O 1
ATOM 1015 N N . GLN B 1 21 ? -4.961 18.172 26.062 1 45.72 21 GLN B N 1
ATOM 1016 C CA . GLN B 1 21 ? -5.02 16.938 25.281 1 45.72 21 GLN B CA 1
ATOM 1017 C C . GLN B 1 21 ? -3.732 16.125 25.438 1 45.72 21 GLN B C 1
ATOM 1019 O O . GLN B 1 21 ? -2.672 16.547 24.969 1 45.72 21 GLN B O 1
ATOM 1024 N N . VAL B 1 22 ? -3.41 15.672 26.609 1 48.47 22 VAL B N 1
ATOM 1025 C CA . VAL B 1 22 ? -2.385 14.633 26.562 1 48.47 22 VAL B CA 1
ATOM 1026 C C . VAL B 1 22 ? -2.391 13.961 25.203 1 48.47 22 VAL B C 1
ATOM 1028 O O . VAL B 1 22 ? -3.352 13.281 24.844 1 48.47 22 VAL B O 1
ATOM 1031 N N . ALA B 1 23 ? -1.963 14.656 24.203 1 51.66 23 ALA B N 1
ATOM 1032 C CA . ALA B 1 23 ? -1.79 14.125 22.844 1 51.66 23 ALA B CA 1
ATOM 1033 C C . ALA B 1 23 ? -1.28 12.688 22.875 1 51.66 23 ALA B C 1
ATOM 1035 O O . ALA B 1 23 ? -0.093 12.453 23.109 1 51.66 23 ALA B O 1
ATOM 1036 N N . ARG B 1 24 ? -1.938 11.727 23.719 1 55.94 24 ARG B N 1
ATOM 1037 C CA . ARG B 1 24 ? -1.559 10.328 23.516 1 55.94 24 ARG B CA 1
ATOM 1038 C C . ARG B 1 24 ? -1.092 10.094 22.078 1 55.94 24 ARG B C 1
ATOM 1040 O O . ARG B 1 24 ? -1.737 10.547 21.125 1 55.94 24 ARG B O 1
ATOM 1047 N N . ALA B 1 25 ? 0.182 9.875 21.891 1 73.38 25 ALA B N 1
ATOM 1048 C CA . ALA B 1 25 ? 0.828 9.695 20.594 1 73.38 25 ALA B CA 1
ATOM 1049 C C . ALA B 1 25 ? 0.066 8.695 19.734 1 73.38 25 ALA B C 1
ATOM 1051 O O . ALA B 1 25 ? 0.097 7.492 20 1 73.38 25 ALA B O 1
ATOM 1052 N N . GLU B 1 26 ? -1.017 9.094 19.109 1 89.69 26 GLU B N 1
ATOM 1053 C CA . GLU B 1 26 ? -1.827 8.25 18.234 1 89.69 26 GLU B CA 1
ATOM 1054 C C . GLU B 1 26 ? -0.973 7.602 17.156 1 89.69 26 GLU B C 1
ATOM 1056 O O . GLU B 1 26 ? -0.124 8.258 16.547 1 89.69 26 GLU B O 1
ATOM 1061 N N . CYS B 1 27 ? -1.035 6.238 17.156 1 96.06 27 CYS B N 1
ATOM 1062 C CA . CYS B 1 27 ? -0.338 5.523 16.094 1 96.06 27 CYS B CA 1
ATOM 1063 C C . CYS B 1 27 ? -1.294 5.156 14.961 1 96.06 27 CYS B C 1
ATOM 1065 O O . CYS B 1 27 ? -2.414 4.711 15.211 1 96.06 27 CYS B O 1
ATOM 1067 N N . CYS B 1 28 ? -0.953 5.371 13.781 1 96.88 28 CYS B N 1
ATOM 1068 C CA . CYS B 1 28 ? -1.774 5.176 12.594 1 96.88 28 CYS B CA 1
ATOM 1069 C C . CYS B 1 28 ? -1.38 3.896 11.859 1 96.88 28 CYS B C 1
ATOM 1071 O O . CYS B 1 28 ? -1.15 3.916 10.648 1 96.88 28 CYS B O 1
ATOM 1073 N N . THR B 1 29 ? -1.383 2.748 12.578 1 95.44 29 THR B N 1
ATOM 1074 C CA . THR B 1 29 ? -0.826 1.511 12.047 1 95.44 29 THR B CA 1
ATOM 1075 C C . THR B 1 29 ? -1.936 0.594 11.539 1 95.44 29 THR B C 1
ATOM 1077 O O . THR B 1 29 ? -1.666 -0.399 10.859 1 95.44 29 THR B O 1
ATOM 1080 N N . SER B 1 30 ? -3.23 0.996 11.859 1 95.94 30 SER B N 1
ATOM 1081 C CA . SER B 1 30 ? -4.332 0.127 11.461 1 95.94 30 SER B CA 1
ATOM 1082 C C . SER B 1 30 ? -4.586 0.211 9.961 1 95.94 30 SER B C 1
ATOM 1084 O O . SER B 1 30 ? -4.496 1.291 9.367 1 95.94 30 SER B O 1
ATOM 1086 N N . ARG B 1 31 ? -4.934 -0.913 9.398 1 97.25 31 ARG B N 1
ATOM 1087 C CA . ARG B 1 31 ? -5.305 -1.019 7.992 1 97.25 31 ARG B CA 1
ATOM 1088 C C . ARG B 1 31 ? -6.238 -2.203 7.758 1 97.25 31 ARG B C 1
ATOM 1090 O O . ARG B 1 31 ? -6.395 -3.059 8.633 1 97.25 31 ARG B O 1
ATOM 1097 N N . GLU B 1 32 ? -6.914 -2.199 6.672 1 97.88 32 GLU B N 1
ATOM 1098 C CA . GLU B 1 32 ? -7.754 -3.322 6.27 1 97.88 32 GLU B CA 1
ATOM 1099 C C . GLU B 1 32 ? -7.293 -3.904 4.934 1 97.88 32 GLU B C 1
ATOM 1101 O O . GLU B 1 32 ? -7.055 -3.164 3.977 1 97.88 32 GLU B O 1
ATOM 1106 N N . LEU B 1 33 ? -7.184 -5.203 4.969 1 97 33 LEU B N 1
ATOM 1107 C CA . LEU B 1 33 ? -7.031 -5.938 3.717 1 97 33 LEU B CA 1
ATOM 1108 C C . LEU B 1 33 ? -8.391 -6.359 3.166 1 97 33 LEU B C 1
ATOM 1110 O O . LEU B 1 33 ? -9.141 -7.066 3.838 1 97 33 LEU B O 1
ATOM 1114 N N . LEU B 1 34 ? -8.648 -5.926 1.958 1 97.69 34 LEU B N 1
ATOM 1115 C CA . LEU B 1 34 ? -9.922 -6.254 1.334 1 97.69 34 LEU B CA 1
ATOM 1116 C C . LEU B 1 34 ? -9.734 -7.277 0.22 1 97.69 34 LEU B C 1
ATOM 1118 O O . LEU B 1 34 ? -8.844 -7.133 -0.619 1 97.69 34 LEU B O 1
ATOM 1122 N N . GLU B 1 35 ? -10.516 -8.273 0.257 1 96.75 35 GLU B N 1
ATOM 1123 C CA . GLU B 1 35 ? -10.758 -9.164 -0.879 1 96.75 35 GLU B CA 1
ATOM 1124 C C . GLU B 1 35 ? -12.141 -8.93 -1.478 1 96.75 35 GLU B C 1
ATOM 1126 O O . GLU B 1 35 ? -13.141 -8.922 -0.756 1 96.75 35 GLU B O 1
ATOM 1131 N N . PHE B 1 36 ? -12.172 -8.805 -2.818 1 97.88 36 PHE B N 1
ATOM 1132 C CA . PHE B 1 36 ? -13.453 -8.391 -3.381 1 97.88 36 PHE B CA 1
ATOM 1133 C C . PHE B 1 36 ? -13.539 -8.758 -4.859 1 9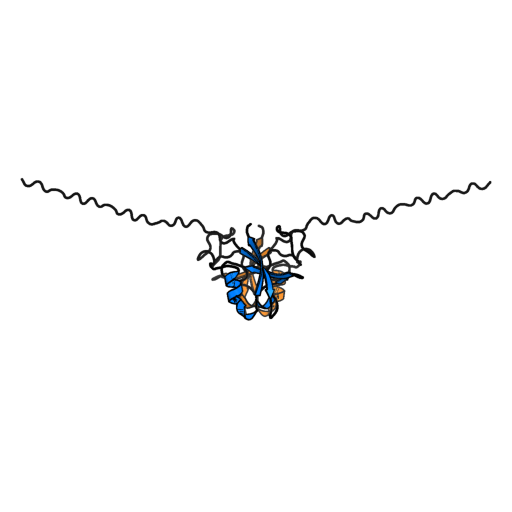7.88 36 PHE B C 1
ATOM 1135 O O . PHE B 1 36 ? -12.531 -9.125 -5.469 1 97.88 36 PHE B O 1
ATOM 1142 N N . LYS B 1 37 ? -14.695 -8.672 -5.371 1 97.81 37 LYS B N 1
ATOM 1143 C CA . LYS B 1 37 ? -14.977 -8.812 -6.797 1 97.81 37 LYS B CA 1
ATOM 1144 C C . LYS B 1 37 ? -15.523 -7.516 -7.379 1 97.81 37 LYS B C 1
ATOM 1146 O O . LYS B 1 37 ? -16.016 -6.652 -6.645 1 97.81 37 LYS B O 1
ATOM 1151 N N . MET B 1 38 ? -15.406 -7.406 -8.625 1 97.12 38 MET B N 1
ATOM 1152 C CA . MET B 1 38 ? -15.906 -6.238 -9.336 1 97.12 38 MET B CA 1
ATOM 1153 C C . MET B 1 38 ? -16.844 -6.656 -10.469 1 97.12 38 MET B C 1
ATOM 1155 O O . MET B 1 38 ? -16.578 -7.645 -11.164 1 97.12 38 MET B O 1
ATOM 1159 N N . ASP B 1 39 ? -17.859 -5.855 -10.734 1 97.06 39 ASP B N 1
ATOM 1160 C CA . ASP B 1 39 ? -18.766 -6.086 -11.844 1 97.06 39 ASP B CA 1
ATOM 1161 C C . ASP B 1 39 ? -18.219 -5.492 -13.141 1 97.06 39 ASP B C 1
ATOM 1163 O O . ASP B 1 39 ? -18.5 -6.008 -14.227 1 97.06 39 ASP B O 1
ATOM 1167 N N . ARG B 1 40 ? -17.516 -4.375 -12.977 1 96.94 40 ARG B N 1
ATOM 1168 C CA . ARG B 1 40 ? -16.984 -3.631 -14.109 1 96.94 40 ARG B CA 1
ATOM 1169 C C . ARG B 1 40 ? -15.523 -3.264 -13.883 1 96.94 40 ARG B C 1
ATOM 1171 O O . ARG B 1 40 ? -15.117 -2.988 -12.758 1 96.94 40 ARG B O 1
ATOM 1178 N N . GLY B 1 41 ? -14.812 -3.289 -14.953 1 96.25 41 GLY B N 1
ATOM 1179 C CA . GLY B 1 41 ? -13.422 -2.857 -14.883 1 96.25 41 GLY B CA 1
ATOM 1180 C C . GLY B 1 41 ? -12.5 -3.92 -14.32 1 96.25 41 GLY B C 1
ATOM 1181 O O . GLY B 1 41 ? -12.898 -5.07 -14.141 1 96.25 41 GLY B O 1
ATOM 1182 N N . ASP B 1 42 ? -11.172 -3.482 -14.078 1 95.94 42 ASP B N 1
ATOM 1183 C CA . ASP B 1 42 ? -10.188 -4.398 -13.523 1 95.94 42 ASP B CA 1
ATOM 1184 C C . ASP B 1 42 ? -9.641 -3.883 -12.195 1 95.94 42 ASP B C 1
ATOM 1186 O O . ASP B 1 42 ? -9.961 -2.768 -11.773 1 95.94 42 ASP B O 1
ATOM 1190 N N . CYS B 1 43 ? -8.938 -4.738 -11.523 1 97.06 43 CYS B N 1
ATOM 1191 C CA . CYS B 1 43 ? -8.484 -4.426 -10.172 1 97.06 43 CYS B CA 1
ATOM 1192 C C . CYS B 1 43 ? -7.629 -3.162 -10.164 1 97.06 43 CYS B C 1
ATOM 1194 O O . CYS B 1 43 ? -7.695 -2.369 -9.219 1 97.06 43 CYS B O 1
ATOM 1196 N N . ALA B 1 44 ? -6.824 -2.93 -11.188 1 94.62 44 ALA B N 1
ATOM 1197 C CA . ALA B 1 44 ? -5.934 -1.775 -11.266 1 94.62 44 ALA B CA 1
ATOM 1198 C C . ALA B 1 44 ? -6.723 -0.471 -11.266 1 94.62 44 ALA B C 1
ATOM 1200 O O . ALA B 1 44 ? -6.238 0.556 -10.781 1 94.62 44 ALA B O 1
ATOM 1201 N N . ALA B 1 45 ? -7.926 -0.532 -11.727 1 95.75 45 ALA B N 1
ATOM 1202 C CA . ALA B 1 45 ? -8.758 0.666 -11.828 1 95.75 45 ALA B CA 1
ATOM 1203 C C . ALA B 1 45 ? -9.062 1.241 -10.453 1 95.75 45 ALA B C 1
ATOM 1205 O O . ALA B 1 45 ? -9.359 2.43 -10.32 1 95.75 45 ALA B O 1
ATOM 1206 N N . VAL B 1 46 ? -9.047 0.394 -9.492 1 97.19 46 VAL B N 1
ATOM 1207 C CA . VAL B 1 46 ? -9.344 0.854 -8.141 1 97.19 46 VAL B CA 1
ATOM 1208 C C . VAL B 1 46 ? -8.109 0.72 -7.262 1 97.19 46 VAL B C 1
ATOM 1210 O O . VAL B 1 46 ? -8.219 0.569 -6.043 1 97.19 46 VAL B O 1
ATOM 1213 N N . ARG B 1 47 ? -6.902 0.596 -7.859 1 95.88 47 ARG B N 1
ATOM 1214 C CA . ARG B 1 47 ? -5.605 0.514 -7.195 1 95.88 47 ARG B CA 1
ATOM 1215 C C . ARG B 1 47 ? -5.508 -0.747 -6.344 1 95.88 47 ARG B C 1
ATOM 1217 O O . ARG B 1 47 ? -5.07 -0.692 -5.191 1 95.88 47 ARG B O 1
ATOM 1224 N N . ALA B 1 48 ? -5.996 -1.779 -6.867 1 97.19 48 ALA B N 1
ATOM 1225 C CA . ALA B 1 48 ? -5.906 -3.104 -6.262 1 97.19 48 ALA B CA 1
ATOM 1226 C C . ALA B 1 48 ? -5.129 -4.066 -7.156 1 97.19 48 ALA B C 1
ATOM 1228 O O . ALA B 1 48 ? -4.727 -3.705 -8.266 1 97.19 48 ALA B O 1
ATOM 1229 N N . ILE B 1 49 ? -4.816 -5.211 -6.539 1 95.38 49 ILE B N 1
ATOM 1230 C CA . ILE B 1 49 ? -4.102 -6.23 -7.301 1 95.38 49 ILE B CA 1
ATOM 1231 C C . ILE B 1 49 ? -5 -7.449 -7.496 1 95.38 49 ILE B C 1
ATOM 1233 O O . ILE B 1 49 ? -5.961 -7.648 -6.75 1 95.38 49 ILE B O 1
ATOM 1237 N N . GLU B 1 50 ? -4.625 -8.188 -8.492 1 93.12 50 GLU B N 1
ATOM 1238 C CA . GLU B 1 50 ? -5.363 -9.414 -8.742 1 93.12 50 GLU B CA 1
ATOM 1239 C C . GLU B 1 50 ? -5.09 -10.461 -7.66 1 93.12 50 GLU B C 1
ATOM 1241 O O . GLU B 1 50 ? -3.949 -10.617 -7.223 1 93.12 50 GLU B O 1
ATOM 1246 N N . ASN B 1 51 ? -6.109 -11.094 -7.254 1 88.75 51 ASN B N 1
ATOM 1247 C CA . ASN B 1 51 ? -6.059 -12.219 -6.328 1 88.75 51 ASN B CA 1
ATOM 1248 C C . ASN B 1 51 ? -6.77 -13.445 -6.898 1 88.75 51 ASN B C 1
ATOM 1250 O O . ASN B 1 51 ? -7.828 -13.836 -6.406 1 88.75 51 ASN B O 1
ATOM 1254 N N . TYR B 1 52 ? -6.223 -14.023 -7.887 1 79.62 52 TYR B N 1
ATOM 1255 C CA . TYR B 1 52 ? -6.836 -15.156 -8.562 1 79.62 52 TYR B CA 1
ATOM 1256 C C . TYR B 1 52 ? -6.875 -16.375 -7.652 1 79.62 52 TYR B C 1
ATOM 1258 O O . TYR B 1 52 ? -5.891 -16.688 -6.98 1 79.62 52 TYR B O 1
ATOM 1266 N N . PRO B 1 53 ? -7.914 -17.047 -7.625 1 80.81 53 PRO B N 1
ATOM 1267 C CA . PRO B 1 53 ? -9.148 -16.859 -8.391 1 80.81 53 PRO B CA 1
ATOM 1268 C C . PRO B 1 53 ? -10.203 -16.062 -7.633 1 80.81 53 PRO B C 1
ATOM 1270 O O . PRO B 1 53 ? -11.375 -16.047 -8.016 1 80.81 53 PRO B O 1
ATOM 1273 N N . HIS B 1 54 ? -9.867 -15.352 -6.539 1 82 54 HIS B N 1
ATOM 1274 C CA . HIS B 1 54 ? -10.82 -14.758 -5.609 1 82 54 HIS B CA 1
ATOM 1275 C C . HIS B 1 54 ? -11.164 -13.328 -6.012 1 82 54 HIS B C 1
ATOM 1277 O O . HIS B 1 54 ? -11.969 -12.672 -5.352 1 82 54 HIS B O 1
ATOM 1283 N N . GLY B 1 55 ? -10.656 -12.867 -7.16 1 94 55 GLY B N 1
ATOM 1284 C CA . GLY B 1 55 ? -10.969 -11.508 -7.578 1 94 55 GLY B CA 1
ATOM 1285 C C . GLY B 1 55 ? -9.812 -10.547 -7.398 1 94 55 GLY B C 1
ATOM 1286 O O . GLY B 1 55 ? -8.75 -10.727 -7.984 1 94 55 GLY B O 1
ATOM 1287 N N . CYS B 1 56 ? -10.07 -9.492 -6.492 1 96.88 56 CYS B N 1
ATOM 1288 C CA . CYS B 1 56 ? -9.078 -8.445 -6.27 1 96.88 56 CYS B CA 1
ATOM 1289 C C . CYS B 1 56 ? -8.734 -8.328 -4.789 1 96.88 56 CYS B C 1
ATOM 1291 O O . CYS B 1 56 ? -9.5 -8.766 -3.93 1 96.88 56 CYS B O 1
ATOM 1293 N N . GLU B 1 57 ? -7.594 -7.77 -4.477 1 96.88 57 GLU B N 1
ATOM 1294 C CA . GLU B 1 57 ? -7.16 -7.492 -3.109 1 96.88 57 GLU B CA 1
ATOM 1295 C C . GLU B 1 57 ? -6.504 -6.121 -3.006 1 96.88 57 GLU B C 1
ATOM 1297 O O . GLU B 1 57 ? -5.805 -5.691 -3.924 1 96.88 57 GLU B O 1
ATOM 1302 N N . VAL B 1 58 ? -6.734 -5.473 -1.884 1 98 58 VAL B N 1
ATOM 1303 C CA . VAL B 1 58 ? -6.078 -4.195 -1.63 1 98 58 VAL B CA 1
ATOM 1304 C C . VAL B 1 58 ? -6.043 -3.924 -0.128 1 98 58 VAL B C 1
ATOM 1306 O O . VAL B 1 58 ? -6.992 -4.246 0.59 1 98 58 VAL B O 1
ATOM 1309 N N . THR B 1 59 ? -4.922 -3.373 0.338 1 98 59 THR B N 1
ATOM 1310 C CA . THR B 1 59 ? -4.844 -2.842 1.694 1 98 59 THR B CA 1
ATOM 1311 C C . THR B 1 59 ? -5.23 -1.365 1.72 1 98 59 THR B C 1
ATOM 1313 O O . THR B 1 59 ? -4.703 -0.567 0.943 1 98 59 THR B O 1
ATOM 1316 N N . ILE B 1 60 ? -6.109 -1.054 2.623 1 98.56 60 ILE B N 1
ATOM 1317 C CA . ILE B 1 60 ? -6.598 0.32 2.617 1 98.56 60 ILE B CA 1
ATOM 1318 C C . ILE B 1 60 ? -6.441 0.93 4.008 1 98.56 60 ILE B C 1
ATOM 1320 O O . ILE B 1 60 ? -6.316 0.207 5 1 98.56 60 ILE B O 1
ATOM 1324 N N . CYS B 1 61 ? -6.465 2.244 3.977 1 98.31 61 CYS B N 1
ATOM 1325 C CA . CYS B 1 61 ? -6.602 3.016 5.207 1 98.31 61 CYS B CA 1
ATOM 1326 C C . CYS B 1 61 ? -8.062 3.354 5.48 1 98.31 61 CYS B C 1
ATOM 1328 O O . CYS B 1 61 ? -8.953 2.93 4.738 1 98.31 61 CYS B O 1
ATOM 1330 N N . ALA B 1 62 ? -8.289 4.082 6.574 1 98.38 62 ALA B N 1
ATOM 1331 C CA . ALA B 1 62 ? -9.641 4.32 7.062 1 98.38 62 ALA B CA 1
ATOM 1332 C C . ALA B 1 62 ? -10.445 5.148 6.066 1 98.38 62 ALA B C 1
ATOM 1334 O O . ALA B 1 62 ? -11.68 5.066 6.031 1 98.38 62 ALA B O 1
ATOM 1335 N N . ASP B 1 63 ? -9.812 5.883 5.227 1 98.19 63 ASP B N 1
ATOM 1336 C CA . ASP B 1 63 ? -10.516 6.738 4.273 1 98.19 63 ASP B CA 1
ATOM 1337 C C . ASP B 1 63 ? -10.93 5.953 3.031 1 98.19 63 ASP B C 1
ATOM 1339 O O . ASP B 1 63 ? -11.43 6.531 2.064 1 98.19 63 ASP B O 1
ATOM 1343 N N . GLY B 1 64 ? -10.578 4.664 3.031 1 98.69 64 GLY B N 1
ATOM 1344 C CA . GLY B 1 64 ? -11 3.793 1.947 1 98.69 64 GLY B CA 1
ATOM 1345 C C . GLY B 1 64 ? -10.062 3.826 0.755 1 98.69 64 GLY B C 1
ATOM 1346 O O . GLY B 1 64 ? -10.414 3.367 -0.333 1 98.69 64 GLY B O 1
ATOM 1347 N N . VAL B 1 65 ? -8.914 4.461 0.918 1 98.12 65 VAL B N 1
ATOM 1348 C CA . VAL B 1 65 ? -7.938 4.578 -0.162 1 98.12 65 VAL B CA 1
ATOM 1349 C C . VAL B 1 65 ? -6.777 3.613 0.079 1 98.12 65 VAL B C 1
ATOM 1351 O O . VAL B 1 65 ? -6.402 3.359 1.227 1 98.12 65 VAL B O 1
ATOM 1354 N N . ALA B 1 66 ? -6.266 3.094 -0.994 1 98.44 66 ALA B N 1
ATOM 1355 C CA . ALA B 1 66 ? -5.133 2.18 -0.899 1 98.44 66 ALA B CA 1
ATOM 1356 C C . ALA B 1 66 ? -4 2.791 -0.08 1 98.44 66 ALA B C 1
ATOM 1358 O O . ALA B 1 66 ? -3.684 3.973 -0.234 1 98.44 66 ALA B O 1
ATOM 1359 N N . GLN B 1 67 ? -3.406 1.972 0.795 1 98 67 GLN B N 1
ATOM 1360 C CA . GLN B 1 67 ? -2.256 2.42 1.571 1 98 67 GLN B CA 1
ATOM 1361 C C . GLN B 1 67 ? -0.99 2.438 0.719 1 98 67 GLN B C 1
ATOM 1363 O O . GLN B 1 67 ? -0.484 1.385 0.329 1 98 67 GLN B O 1
ATOM 1368 N N . LEU B 1 68 ? -0.458 3.633 0.512 1 96.81 68 LEU B N 1
ATOM 1369 C CA . LEU B 1 68 ? 0.718 3.736 -0.345 1 96.81 68 LEU B CA 1
ATOM 1370 C C . LEU B 1 68 ? 1.957 4.086 0.473 1 96.81 68 LEU B C 1
ATOM 1372 O O . LEU B 1 68 ? 3.076 3.736 0.09 1 96.81 68 LEU B O 1
ATOM 1376 N N . GLY B 1 69 ? 1.781 4.797 1.601 1 95.38 69 GLY B N 1
ATOM 1377 C CA . GLY B 1 69 ? 2.871 5.047 2.529 1 95.38 69 GLY B CA 1
ATOM 1378 C C . GLY B 1 69 ? 3.055 3.936 3.545 1 95.38 69 GLY B C 1
ATOM 1379 O O . GLY B 1 69 ? 2.41 2.889 3.451 1 95.38 69 GLY B O 1
ATOM 1380 N N . ALA B 1 70 ? 3.898 4.191 4.5 1 93.38 70 ALA B N 1
ATOM 1381 C CA . ALA B 1 70 ? 4.188 3.164 5.496 1 93.38 70 ALA B CA 1
ATOM 1382 C C . ALA B 1 70 ? 3.033 3.016 6.48 1 93.38 70 ALA B C 1
ATOM 1384 O O . ALA B 1 70 ? 2.793 1.926 7.004 1 93.38 70 ALA B O 1
ATOM 1385 N N . TYR B 1 71 ? 2.365 4.121 6.707 1 95.56 71 TYR B N 1
ATOM 1386 C CA . TYR B 1 71 ? 1.285 4.145 7.688 1 95.56 71 TYR B CA 1
ATOM 1387 C C . TYR B 1 71 ? 0.106 4.965 7.18 1 95.56 71 TYR B C 1
ATOM 1389 O O . TYR B 1 71 ? 0.174 5.559 6.098 1 95.56 71 TYR B O 1
ATOM 1397 N N . CYS B 1 72 ? -0.939 4.922 7.891 1 97.19 72 CYS B N 1
ATOM 1398 C CA . CYS B 1 72 ? -2.166 5.605 7.5 1 97.19 72 CYS B CA 1
ATOM 1399 C C . CYS B 1 72 ? -2.291 6.949 8.211 1 97.19 72 CYS B C 1
ATOM 1401 O O . CYS B 1 72 ? -3.35 7.273 8.75 1 97.19 72 CYS B O 1
ATOM 1403 N N . GLY B 1 73 ? -1.172 7.656 8.227 1 95.69 73 GLY B N 1
ATOM 1404 C CA . GLY B 1 73 ? -1.165 9.023 8.719 1 95.69 73 GLY B CA 1
ATOM 1405 C C . GLY B 1 73 ? -1.567 10.039 7.672 1 95.69 73 GLY B C 1
ATOM 1406 O O . GLY B 1 73 ? -1.411 9.797 6.473 1 95.69 73 GLY B O 1
ATOM 1407 N N . LYS B 1 74 ? -2.068 11.156 8.125 1 94.25 74 LYS B N 1
ATOM 1408 C CA . LYS B 1 74 ? -2.332 12.25 7.203 1 94.25 74 LYS B CA 1
ATOM 1409 C C . LYS B 1 74 ? -1.031 12.828 6.648 1 94.25 74 LYS B C 1
ATOM 1411 O O . LYS B 1 74 ? -0.994 13.312 5.516 1 94.25 74 LYS B O 1
ATOM 1416 N N . GLY B 1 75 ? -0.048 12.734 7.461 1 91.06 75 GLY B N 1
ATOM 1417 C CA . GLY B 1 75 ? 1.315 13.117 7.137 1 91.06 75 GLY B CA 1
ATOM 1418 C C . GLY B 1 75 ? 2.355 12.156 7.688 1 91.06 75 GLY B C 1
ATOM 1419 O O . GLY B 1 75 ? 2.016 11.078 8.18 1 91.06 75 GLY B O 1
ATOM 1420 N N . PRO B 1 76 ? 3.645 12.555 7.535 1 89.06 76 PRO B N 1
ATOM 1421 C CA . PRO B 1 76 ? 4.711 11.672 8.016 1 89.06 76 PRO B CA 1
ATOM 1422 C C . PRO B 1 76 ? 4.547 11.297 9.484 1 89.06 76 PRO B C 1
ATOM 1424 O O . PRO B 1 76 ? 4.07 12.102 10.289 1 89.06 76 PRO B O 1
ATOM 1427 N N . CYS B 1 77 ? 4.949 10.133 9.75 1 91.38 77 CYS B N 1
ATOM 1428 C CA . CYS B 1 77 ? 4.961 9.578 11.094 1 91.38 77 CYS B CA 1
ATOM 1429 C C . CYS B 1 77 ? 6.383 9.266 11.547 1 91.38 77 CYS B C 1
ATOM 1431 O O . CYS B 1 77 ? 7.324 9.344 10.75 1 91.38 77 CYS B O 1
ATOM 1433 N N . ASN B 1 78 ? 6.484 9.039 12.758 1 89.69 78 ASN B N 1
ATOM 1434 C CA . ASN B 1 78 ? 7.758 8.461 13.18 1 89.69 78 ASN B CA 1
ATOM 1435 C C . ASN B 1 78 ? 7.883 7.004 12.75 1 89.69 78 ASN B C 1
ATOM 1437 O O . ASN B 1 78 ? 6.98 6.465 12.109 1 89.69 78 ASN B O 1
ATOM 1441 N N . ILE B 1 79 ? 8.906 6.395 13.031 1 86.62 79 ILE B N 1
ATOM 1442 C CA . ILE B 1 79 ? 9.242 5.09 12.469 1 86.62 79 ILE B CA 1
ATOM 1443 C C . ILE B 1 79 ? 8.297 4.027 13.031 1 86.62 79 ILE B C 1
ATOM 1445 O O . ILE B 1 79 ? 8.227 2.914 12.508 1 86.62 79 ILE B O 1
ATOM 1449 N N . PHE B 1 80 ? 7.543 4.406 14.055 1 90.25 80 PHE B N 1
ATOM 1450 C CA . PHE B 1 80 ? 6.629 3.449 14.664 1 90.25 80 PHE B CA 1
ATOM 1451 C C . PHE B 1 80 ? 5.199 3.693 14.195 1 90.25 80 PHE B C 1
ATOM 1453 O O . PHE B 1 80 ? 4.266 3.051 14.68 1 90.25 80 PHE B O 1
ATOM 1460 N N . GLY B 1 81 ? 5.035 4.613 13.234 1 93.75 81 GLY B N 1
ATOM 1461 C CA . GLY B 1 81 ? 3.703 4.938 12.75 1 93.75 81 GLY B CA 1
ATOM 1462 C C . GLY B 1 81 ? 2.908 5.801 13.711 1 93.75 81 GLY B C 1
ATOM 1463 O O . GLY B 1 81 ? 1.679 5.848 13.641 1 93.75 81 GLY B O 1
ATOM 1464 N N . CYS B 1 82 ? 3.6 6.438 14.617 1 95.5 82 CYS B N 1
ATOM 1465 C CA . CYS B 1 82 ? 2.971 7.285 15.617 1 95.5 82 CYS B CA 1
ATOM 1466 C C . CYS B 1 82 ? 3.377 8.742 15.43 1 95.5 82 CYS B C 1
ATOM 1468 O O . CYS B 1 82 ? 4.285 9.047 14.656 1 95.5 82 CYS B O 1
ATOM 1470 N N . ASN B 1 83 ? 2.572 9.672 16.094 1 94.25 83 ASN B N 1
ATOM 1471 C CA . ASN B 1 83 ? 2.842 11.102 16.031 1 94.25 83 ASN B CA 1
ATOM 1472 C C . ASN B 1 83 ? 2.922 11.594 14.586 1 94.25 83 ASN B C 1
ATOM 1474 O O . ASN B 1 83 ? 3.873 12.289 14.219 1 94.25 83 ASN B O 1
ATOM 1478 N N . CYS B 1 84 ? 1.979 11.18 13.914 1 93 84 CYS B N 1
ATOM 1479 C CA . CYS B 1 84 ? 1.925 11.617 12.523 1 93 84 CYS B CA 1
ATOM 1480 C C . CYS B 1 84 ? 1.484 13.078 12.422 1 93 84 CYS B C 1
ATOM 1482 O O . CYS B 1 84 ? 0.586 13.508 13.148 1 93 84 CYS B O 1
ATOM 1484 N N . ASP B 1 85 ? 2.047 13.727 11.539 1 90.94 85 ASP B N 1
ATOM 1485 C CA . ASP B 1 85 ? 1.596 15.094 11.289 1 90.94 85 ASP B CA 1
ATOM 1486 C C . ASP B 1 85 ? 0.135 15.117 10.844 1 90.94 85 ASP B C 1
ATOM 1488 O O . ASP B 1 85 ? -0.228 14.469 9.852 1 90.94 85 ASP B O 1
ATOM 1492 N N . GLY B 1 86 ? -0.675 15.789 11.656 1 93.38 86 GLY B N 1
ATOM 1493 C CA . GLY B 1 86 ? -2.082 15.898 11.305 1 93.38 86 GLY B CA 1
ATOM 1494 C C . GLY B 1 86 ? -2.91 14.719 11.797 1 93.38 86 GLY B C 1
ATOM 1495 O O . GLY B 1 86 ? -4.121 14.672 11.57 1 93.38 86 GLY B O 1
ATOM 1496 N N . GLY B 1 87 ? -2.227 13.727 12.43 1 95.38 87 GLY B N 1
ATOM 1497 C CA . GLY B 1 87 ? -2.947 12.586 12.961 1 95.38 87 GLY B CA 1
ATOM 1498 C C . GLY B 1 87 ? -3.199 11.508 11.93 1 95.38 87 GLY B C 1
ATOM 1499 O O . GLY B 1 87 ? -2.578 11.5 10.859 1 95.38 87 GLY B O 1
ATOM 1500 N N . CYS B 1 88 ? -4.117 10.594 12.258 1 97.19 88 CYS B N 1
ATOM 1501 C CA . CYS B 1 88 ? -4.418 9.445 11.406 1 97.19 88 CYS B CA 1
ATOM 1502 C C . CYS B 1 88 ? -5.523 9.781 10.414 1 97.19 88 CYS B C 1
ATOM 1504 O O . CYS B 1 88 ? -6.422 10.57 10.719 1 97.19 88 CYS B O 1
ATOM 1506 N N . LEU B 1 89 ? -5.477 9.141 9.25 1 97.38 89 LEU B N 1
ATOM 1507 C CA . LEU B 1 89 ? -6.605 9.18 8.328 1 97.38 89 LEU B CA 1
ATOM 1508 C C . LEU B 1 89 ? -7.855 8.586 8.969 1 97.38 89 LEU B C 1
ATOM 1510 O O . LEU B 1 89 ? -7.77 7.613 9.727 1 97.38 89 LEU B O 1
ATOM 1514 N N . THR B 1 90 ? -8.969 9.195 8.648 1 97.81 90 THR B N 1
ATOM 1515 C CA . THR B 1 90 ? -10.219 8.742 9.25 1 97.81 90 THR B CA 1
ATOM 1516 C C . THR B 1 90 ? -11.25 8.422 8.172 1 97.81 90 THR B C 1
ATOM 1518 O O . THR B 1 90 ? -11.109 8.852 7.023 1 97.81 90 THR B O 1
ATOM 1521 N N . GLY B 1 91 ? -12.273 7.625 8.508 1 98.38 91 GLY B N 1
ATOM 1522 C CA . GLY B 1 91 ? -13.367 7.227 7.633 1 98.38 91 GLY B CA 1
ATOM 1523 C C . GLY B 1 91 ? -13.969 5.883 8 1 98.38 91 GLY B C 1
ATOM 1524 O O . GLY B 1 91 ? -13.781 5.402 9.125 1 98.38 91 GLY B O 1
ATOM 1525 N N . ASP B 1 92 ? -14.711 5.383 7.027 1 98.38 92 ASP B N 1
ATOM 1526 C CA . ASP B 1 92 ? -15.469 4.164 7.305 1 98.38 92 ASP B CA 1
ATOM 1527 C C . ASP B 1 92 ? -14.891 2.975 6.543 1 98.38 92 ASP B C 1
ATOM 1529 O O . ASP B 1 92 ? -15.633 2.105 6.082 1 98.38 92 ASP B O 1
ATOM 1533 N N . TRP B 1 93 ? -13.617 2.92 6.379 1 98.31 93 TRP B N 1
ATOM 1534 C CA . TRP B 1 93 ? -12.852 1.78 5.887 1 98.31 93 TRP B CA 1
ATOM 1535 C C . TRP B 1 93 ? -13.492 1.189 4.637 1 98.31 93 TRP B C 1
ATOM 1537 O O . TRP B 1 93 ? -13.609 1.864 3.613 1 98.31 93 TRP B O 1
ATOM 1547 N N . SER B 1 94 ? -13.812 -0.071 4.656 1 98.62 94 SER B N 1
ATOM 1548 C CA . SER B 1 94 ? -14.32 -0.795 3.496 1 98.62 94 SER B CA 1
ATOM 1549 C C . SER B 1 94 ? -15.578 -0.134 2.939 1 98.62 94 SER B C 1
ATOM 1551 O O . SER B 1 94 ? -15.812 -0.158 1.73 1 98.62 94 SER B O 1
ATOM 1553 N N . GLN B 1 95 ? -16.359 0.562 3.801 1 98.56 95 GLN B N 1
ATOM 1554 C CA . GLN B 1 95 ? -17.547 1.255 3.305 1 98.56 95 GLN B CA 1
ATOM 1555 C C . GLN B 1 95 ? -17.172 2.451 2.439 1 98.56 95 GLN B C 1
ATOM 1557 O O . GLN B 1 95 ? -17.781 2.703 1.404 1 98.56 95 GLN B O 1
ATOM 1562 N N . ASP B 1 96 ? -16.188 3.148 2.879 1 98.88 96 ASP B N 1
ATOM 1563 C CA . ASP B 1 96 ? -15.711 4.273 2.08 1 98.88 96 ASP B CA 1
ATOM 1564 C C . ASP B 1 96 ? -15.094 3.797 0.767 1 98.88 96 ASP B C 1
ATOM 1566 O O . ASP B 1 96 ? -15.242 4.449 -0.268 1 98.88 96 ASP B O 1
ATOM 1570 N N . PHE B 1 97 ? -14.398 2.664 0.818 1 98.88 97 PHE B N 1
ATOM 1571 C CA . PHE B 1 97 ? -13.828 2.09 -0.396 1 98.88 97 PHE B CA 1
ATOM 1572 C C . PHE B 1 97 ? -14.922 1.813 -1.425 1 98.88 97 PHE B C 1
ATOM 1574 O O . PHE B 1 97 ? -14.781 2.182 -2.594 1 98.88 97 PHE B O 1
ATOM 1581 N N . VAL B 1 98 ? -16.016 1.176 -1.006 1 98.81 98 VAL B N 1
ATOM 1582 C CA . VAL B 1 98 ? -17.125 0.836 -1.898 1 98.81 98 VAL B CA 1
ATOM 1583 C C . VAL B 1 98 ? -17.766 2.113 -2.436 1 98.81 98 VAL B C 1
ATOM 1585 O O . VAL B 1 98 ? -18.047 2.223 -3.633 1 98.81 98 VAL B O 1
ATOM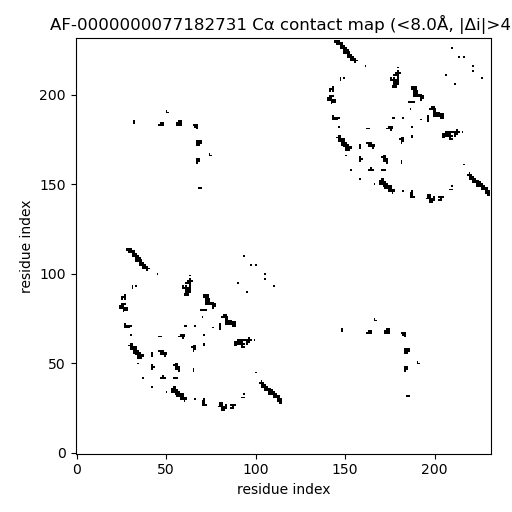 1588 N N . ARG B 1 99 ? -17.938 3.059 -1.528 1 98.62 99 ARG B N 1
ATOM 1589 C CA . ARG B 1 99 ? -18.578 4.309 -1.929 1 98.62 99 ARG B CA 1
ATOM 1590 C C . ARG B 1 99 ? -17.734 5.047 -2.965 1 98.62 99 ARG B C 1
ATOM 1592 O O . ARG B 1 99 ? -18.266 5.539 -3.963 1 98.62 99 ARG B O 1
ATOM 1599 N N . ARG B 1 100 ? -16.438 5.094 -2.748 1 98.12 100 ARG B N 1
ATOM 1600 C CA . ARG B 1 100 ? -15.531 5.797 -3.645 1 98.12 100 ARG B CA 1
ATOM 1601 C C . ARG B 1 100 ? -15.492 5.129 -5.016 1 98.12 100 ARG B C 1
ATOM 1603 O O . ARG B 1 100 ? -15.195 5.781 -6.02 1 98.12 100 ARG B O 1
ATOM 1610 N N . ASN B 1 101 ? -15.75 3.846 -4.996 1 98.44 101 ASN B N 1
ATOM 1611 C CA . ASN B 1 101 ? -15.625 3.07 -6.227 1 98.44 101 ASN B CA 1
ATOM 1612 C C . ASN B 1 101 ? -16.969 2.502 -6.672 1 98.44 101 ASN B C 1
ATOM 1614 O O . ASN B 1 101 ? -17.031 1.395 -7.207 1 98.44 101 ASN B O 1
ATOM 1618 N N . ARG B 1 102 ? -17.969 3.207 -6.465 1 97.69 102 ARG B N 1
ATOM 1619 C CA . ARG B 1 102 ? -19.344 2.727 -6.648 1 97.69 102 ARG B CA 1
ATOM 1620 C C . ARG B 1 102 ? -19.609 2.383 -8.109 1 97.69 102 ARG B C 1
ATOM 1622 O O . ARG B 1 102 ? -20.438 1.519 -8.414 1 97.69 102 ARG B O 1
ATOM 1629 N N . ASP B 1 103 ? -18.875 3.006 -9.016 1 97.94 103 ASP B N 1
ATOM 1630 C CA . ASP B 1 103 ? -19.109 2.82 -10.445 1 97.94 103 ASP B CA 1
ATOM 1631 C C . ASP B 1 103 ? -18.641 1.441 -10.906 1 97.94 103 ASP B C 1
ATOM 1633 O O . ASP B 1 103 ? -18.984 0.996 -12 1 97.94 103 ASP B O 1
ATOM 1637 N N . TYR B 1 104 ? -17.953 0.783 -10.039 1 98.19 104 TYR B N 1
ATOM 1638 C CA . TYR B 1 104 ? -17.328 -0.467 -10.461 1 98.19 104 TYR B CA 1
ATOM 1639 C C . TYR B 1 104 ? -18.109 -1.668 -9.93 1 98.19 104 TYR B C 1
ATOM 1641 O O . TYR B 1 104 ? -17.781 -2.814 -10.25 1 98.19 104 TYR B O 1
ATOM 1649 N N . GLY B 1 105 ? -19.203 -1.483 -9.094 1 97.94 105 GLY B N 1
ATOM 1650 C CA . GLY B 1 105 ? -20 -2.582 -8.578 1 97.94 105 GLY B CA 1
ATOM 1651 C C . GLY B 1 105 ? -19.203 -3.525 -7.688 1 97.94 105 GLY B C 1
ATOM 1652 O O . GLY B 1 105 ? -19.25 -4.742 -7.879 1 97.94 105 GLY B O 1
ATOM 1653 N N . ILE B 1 106 ? -18.562 -2.998 -6.695 1 98.19 106 ILE B N 1
ATOM 1654 C CA . ILE B 1 106 ? -17.672 -3.75 -5.809 1 98.19 106 ILE B CA 1
ATOM 1655 C C . ILE B 1 106 ? -18.5 -4.621 -4.867 1 98.19 106 ILE B C 1
ATOM 1657 O O . ILE B 1 106 ? -19.469 -4.145 -4.262 1 98.19 106 ILE B O 1
ATOM 1661 N N . GLN B 1 107 ? -18.188 -5.879 -4.777 1 97.94 107 GLN B N 1
ATOM 1662 C CA . GLN B 1 107 ? -18.734 -6.809 -3.795 1 97.94 107 GLN B CA 1
ATOM 1663 C C . GLN B 1 107 ? -17.625 -7.332 -2.871 1 97.94 107 GLN B C 1
ATOM 1665 O O . GLN B 1 107 ? -16.781 -8.125 -3.289 1 97.94 107 GLN B O 1
ATOM 1670 N N . ILE B 1 108 ? -17.719 -6.969 -1.622 1 98 108 ILE B N 1
ATOM 1671 C CA . ILE B 1 108 ? -16.688 -7.371 -0.662 1 98 108 ILE B CA 1
ATOM 1672 C C . ILE B 1 108 ? -16.875 -8.844 -0.3 1 98 108 ILE B C 1
ATOM 1674 O O . ILE B 1 108 ? -17.984 -9.266 0.061 1 98 108 ILE B O 1
ATOM 1678 N N . ILE B 1 109 ? -15.812 -9.57 -0.377 1 97.38 109 ILE B N 1
ATOM 1679 C CA . ILE B 1 109 ? -15.82 -10.992 -0.027 1 97.38 109 ILE B CA 1
ATOM 1680 C C . ILE B 1 109 ? -15.312 -11.172 1.402 1 97.38 109 ILE B C 1
ATOM 1682 O O . ILE B 1 109 ? -15.883 -11.945 2.176 1 97.38 109 ILE B O 1
ATOM 1686 N N . LYS B 1 110 ? -14.258 -10.508 1.755 1 96.19 110 LYS B N 1
ATOM 1687 C CA . LYS B 1 110 ? -13.633 -10.672 3.062 1 96.19 110 LYS B CA 1
ATOM 1688 C C . LYS B 1 110 ? -12.898 -9.398 3.486 1 96.19 110 LYS B C 1
ATOM 1690 O O . LYS B 1 110 ? -12.242 -8.758 2.666 1 96.19 110 LYS B O 1
ATOM 1695 N N . VAL B 1 111 ? -13.008 -9.039 4.699 1 96.88 111 VAL B N 1
ATOM 1696 C CA . VAL B 1 111 ? -12.266 -7.945 5.32 1 96.88 111 VAL B CA 1
ATOM 1697 C C . VAL B 1 111 ? -11.367 -8.5 6.43 1 96.88 111 VAL B C 1
ATOM 1699 O O . VAL B 1 111 ? -11.836 -9.234 7.305 1 96.88 111 VAL B O 1
ATOM 1702 N N . THR B 1 112 ? -10.117 -8.164 6.359 1 94.75 112 THR B N 1
ATOM 1703 C CA . THR B 1 112 ? -9.188 -8.516 7.43 1 94.75 112 THR B CA 1
ATOM 1704 C C . THR B 1 112 ? -8.578 -7.266 8.047 1 94.75 112 THR B C 1
ATOM 1706 O O . THR B 1 112 ? -7.926 -6.477 7.359 1 94.75 112 THR B O 1
ATOM 1709 N N . ARG B 1 113 ? 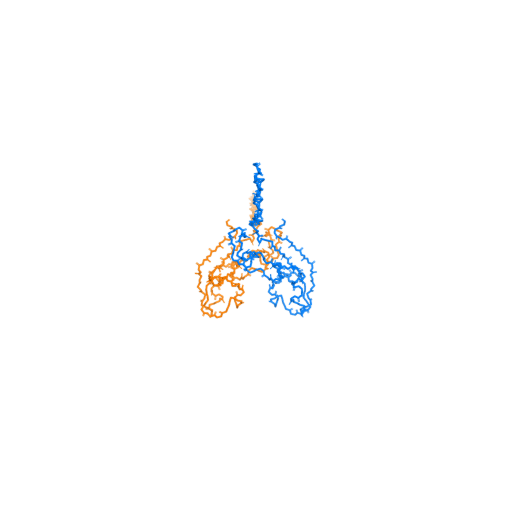-8.734 -7.051 9.258 1 93.5 113 ARG B N 1
ATOM 1710 C CA . ARG B 1 113 ? -8.164 -5.906 9.961 1 93.5 113 ARG B CA 1
ATOM 1711 C C . ARG B 1 113 ? -6.773 -6.23 10.492 1 93.5 113 ARG B C 1
ATOM 1713 O O . ARG B 1 113 ? -6.555 -7.305 11.055 1 93.5 113 ARG B O 1
ATOM 1720 N N . MET B 1 114 ? -5.836 -5.285 10.211 1 87.12 114 MET B N 1
ATOM 1721 C CA . MET B 1 114 ? -4.457 -5.418 10.672 1 87.12 114 MET B CA 1
ATOM 1722 C C . MET B 1 114 ? -4.027 -4.199 11.477 1 87.12 114 MET B C 1
ATOM 1724 O O . MET B 1 114 ? -4.375 -3.066 11.125 1 87.12 114 MET B O 1
ATOM 1728 N N . PRO B 1 115 ? -3.096 -4.191 12.438 1 75.06 115 PRO B N 1
ATOM 1729 C CA . PRO B 1 115 ? -2.648 -5.473 12.984 1 75.06 115 PRO B CA 1
ATOM 1730 C C . PRO B 1 115 ? -3.787 -6.277 13.609 1 75.06 115 PRO B C 1
ATOM 1732 O O . PRO B 1 115 ? -4.828 -5.715 13.953 1 75.06 115 PRO B O 1
ATOM 1735 N N . LEU B 1 116 ? -3.461 -7.551 13.492 1 57.06 116 LEU B N 1
ATOM 1736 C CA . LEU B 1 116 ? -4.477 -8.445 14.031 1 57.06 116 LEU B CA 1
ATOM 1737 C C . LEU B 1 116 ? -4.688 -8.188 15.523 1 57.06 116 LEU B C 1
ATOM 1739 O O . LEU B 1 116 ? -3.754 -7.809 16.234 1 57.06 116 LEU B O 1
#

Secondary structure (DSSP, 8-state):
--------------------------B---EEEEEEE-SSS-GGGGT-EEETTTEEEEEE-TTSSB--SSS-BSS---TTSBS-TT-B--S-HHHHHHHHTGGG--EEEEEEEE--/--------------------------B---EEEEEEE-SSS-GGGGT-EEETTTEEEEEE-TTSSB--SSS-BSS---TTSBS-TT-B--S-HHHHHHHHTGGG--EEEEEEEE--

Nearest PDB structures (foldseek):
  3zzo-assembly1_A  TM=9.932E-01  e=2.928E-17  Drosophila melanogaster
  3zzo-assembly1_A  TM=9.938E-01  e=2.921E-17  Drosophila melanogaster
  4k5s-assembly1_A-2  TM=3.020E-01  e=1.646E+00  Streptomyces argillaceus

Sequence (232 aa):
MASPVVSSLLLVGIFSLAFVQVARAECCTSRELLEFKMDRGDCAAVRAIENYPHGCEVTICADGVAQLGAYCGKGPCNIFGCNCDGGCLTGDWSQDFVRRNRDYGIQIIKVTRMPLMASPVVSSLLLVGIFSLAFVQVARAECCTSRELLEFKMDRGDCAAVRAIENYPHGCEVTICADGVAQLGAYCGKGPCNIFGCNCDGGCLTGDWSQDFVRRNRDYGIQIIKVTRMPL